Protein AF-A0A6L9ISW9-F1 (afdb_monomer)

Mean predicted aligned error: 13.03 Å

Solvent-accessible surface area (backbone atoms only — not comparable to full-atom values): 18746 Å² total; per-residue (Å²): 106,75,67,56,53,51,54,53,48,53,57,54,53,60,61,68,72,55,61,53,30,77,75,48,62,77,53,46,41,31,52,58,93,44,44,69,60,50,51,53,52,47,39,42,75,62,60,61,43,87,56,81,80,66,68,73,64,76,78,74,76,70,93,58,92,81,54,63,86,65,55,47,40,53,54,26,50,76,58,57,28,38,50,44,79,39,70,45,33,54,79,48,41,70,61,42,46,56,71,49,46,30,25,40,38,60,30,50,60,78,28,49,62,66,78,92,85,62,93,74,86,59,50,31,30,34,36,35,49,42,37,54,101,59,39,32,33,32,38,20,68,83,71,48,79,44,81,40,48,44,69,58,52,48,39,41,52,43,37,69,60,51,54,51,24,46,54,51,17,49,55,52,45,66,75,63,73,54,59,76,95,46,40,68,60,52,27,52,51,45,24,54,55,51,39,62,73,39,63,42,69,71,27,34,32,52,43,71,47,82,73,83,73,53,66,65,59,56,36,52,73,71,52,47,45,60,54,49,52,49,50,51,52,53,52,51,51,53,50,53,54,52,52,52,48,52,52,54,52,53,50,42,70,72,68,70,62,86,51,68,70,58,54,50,51,49,51,52,55,56,57,57,46,53,62,54,54,51,52,50,56,52,51,52,52,52,49,52,58,53,51,51,52,55,51,48,54,50,50,50,54,56,58,68,66,49,62,67,66,65,57,63,69,73,73,69,83,87,87,80,84,86,86,85,87,88,79,135

Structure (mmCIF, N/CA/C/O backbone):
data_AF-A0A6L9ISW9-F1
#
_entry.id   AF-A0A6L9ISW9-F1
#
loop_
_atom_site.group_PDB
_atom_site.id
_atom_site.type_symbol
_atom_site.label_atom_id
_atom_site.label_alt_id
_atom_site.label_comp_id
_atom_site.label_asym_id
_atom_site.label_entity_id
_atom_site.label_seq_id
_atom_site.pdbx_PDB_ins_code
_atom_site.Cartn_x
_atom_site.Cartn_y
_atom_site.Cartn_z
_atom_site.occupancy
_atom_site.B_iso_or_equiv
_atom_site.auth_seq_id
_atom_site.auth_comp_id
_atom_site.auth_asym_id
_atom_site.auth_atom_id
_atom_site.pdbx_PDB_model_num
ATOM 1 N N . MET A 1 1 ? 15.238 -28.354 8.711 1.00 58.06 1 MET A N 1
ATOM 2 C CA . MET A 1 1 ? 15.710 -26.952 8.793 1.00 58.06 1 MET A CA 1
ATOM 3 C C . MET A 1 1 ? 16.661 -26.527 7.664 1.00 58.06 1 MET A C 1
ATOM 5 O O . MET A 1 1 ? 16.209 -25.750 6.840 1.00 58.06 1 MET A O 1
ATOM 9 N N . ARG A 1 2 ? 17.917 -27.003 7.530 1.00 61.25 2 ARG A N 1
ATOM 10 C CA . ARG A 1 2 ? 18.796 -26.584 6.397 1.00 61.25 2 ARG A CA 1
ATOM 11 C C . ARG A 1 2 ? 1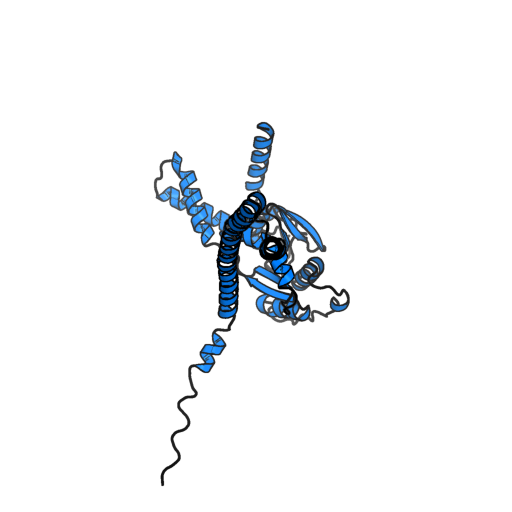8.246 -26.994 5.016 1.00 61.25 2 ARG A C 1
ATOM 13 O O . ARG A 1 2 ? 18.172 -26.160 4.127 1.00 61.25 2 ARG A O 1
ATOM 20 N N . ALA A 1 3 ? 17.748 -28.227 4.900 1.00 57.84 3 ALA A N 1
ATOM 21 C CA . ALA A 1 3 ? 17.133 -28.741 3.672 1.00 57.84 3 ALA A CA 1
ATOM 22 C C . ALA A 1 3 ? 15.793 -28.060 3.310 1.00 57.84 3 ALA A C 1
ATOM 24 O O . ALA A 1 3 ? 15.479 -27.911 2.139 1.00 57.84 3 ALA A O 1
ATOM 25 N N . GLU A 1 4 ? 15.013 -27.592 4.294 1.00 53.38 4 GLU A N 1
ATOM 26 C CA . GLU A 1 4 ? 13.770 -26.836 4.035 1.00 53.38 4 GLU A CA 1
ATOM 27 C C . GLU A 1 4 ? 14.053 -25.403 3.572 1.00 53.38 4 GLU A C 1
ATOM 29 O O . GLU A 1 4 ? 13.308 -24.859 2.762 1.00 53.38 4 GLU A O 1
ATOM 34 N N . ILE A 1 5 ? 15.144 -24.798 4.055 1.00 65.62 5 ILE A N 1
ATOM 35 C CA . ILE A 1 5 ? 15.592 -23.480 3.592 1.00 65.62 5 ILE A CA 1
ATOM 36 C C . ILE A 1 5 ? 16.122 -23.580 2.153 1.00 65.62 5 ILE A C 1
ATOM 38 O O . ILE A 1 5 ? 15.779 -22.736 1.328 1.00 65.62 5 ILE A O 1
ATOM 42 N N . GLU A 1 6 ? 16.886 -24.627 1.823 1.00 54.59 6 GLU A N 1
ATOM 43 C CA . GLU A 1 6 ? 17.360 -24.874 0.451 1.00 54.59 6 GLU A CA 1
ATOM 44 C C . GLU A 1 6 ? 16.216 -25.210 -0.517 1.00 54.59 6 GLU A C 1
ATOM 46 O O . GLU A 1 6 ? 16.171 -24.660 -1.617 1.00 54.59 6 GLU A O 1
ATOM 51 N N . ALA A 1 7 ? 15.237 -26.023 -0.101 1.00 56.81 7 ALA A N 1
ATOM 52 C CA . ALA A 1 7 ? 14.058 -26.315 -0.919 1.00 56.81 7 ALA A CA 1
ATOM 53 C C . ALA A 1 7 ? 13.200 -25.057 -1.170 1.00 56.81 7 ALA A C 1
ATOM 55 O O . ALA A 1 7 ? 12.714 -24.847 -2.282 1.00 56.81 7 ALA A O 1
ATOM 56 N N . GLY A 1 8 ? 13.056 -24.183 -0.166 1.00 55.94 8 GLY A N 1
ATOM 57 C CA . GLY A 1 8 ? 12.371 -22.896 -0.318 1.00 55.94 8 GLY A CA 1
ATOM 58 C C . GLY A 1 8 ? 13.098 -21.927 -1.258 1.00 55.94 8 GLY A C 1
ATOM 59 O O . GLY A 1 8 ? 12.449 -21.245 -2.053 1.00 55.94 8 GLY A O 1
ATOM 60 N N . LEU A 1 9 ? 14.435 -21.895 -1.212 1.00 58.19 9 LEU A N 1
ATOM 61 C CA . LEU A 1 9 ? 15.266 -21.083 -2.110 1.00 58.19 9 LEU A CA 1
ATOM 62 C C . LEU A 1 9 ? 15.182 -21.562 -3.564 1.00 58.19 9 LEU A C 1
ATOM 64 O O . LEU A 1 9 ? 14.981 -20.734 -4.450 1.00 58.19 9 LEU A O 1
ATOM 68 N N . MET A 1 10 ? 15.230 -22.875 -3.809 1.00 55.03 10 MET A N 1
ATOM 69 C CA . MET A 1 10 ? 15.131 -23.425 -5.169 1.00 55.03 10 MET A CA 1
ATOM 70 C C . MET A 1 10 ? 13.763 -23.173 -5.822 1.00 55.03 10 MET A C 1
ATOM 72 O O . MET A 1 10 ? 13.698 -22.853 -7.007 1.00 55.03 10 MET A O 1
ATOM 76 N N . VAL A 1 11 ? 12.661 -23.241 -5.064 1.00 62.16 11 VAL A N 1
ATOM 77 C CA . VAL A 1 11 ? 11.322 -22.908 -5.595 1.00 62.16 11 VAL A CA 1
ATOM 78 C C . VAL A 1 11 ? 11.178 -21.402 -5.852 1.00 62.16 11 VAL A C 1
ATOM 80 O O . VAL A 1 11 ? 10.504 -21.001 -6.801 1.00 62.16 11 VAL A O 1
ATOM 83 N N . SER A 1 12 ? 11.828 -20.559 -5.042 1.00 55.06 12 SER A N 1
ATOM 84 C CA . SER A 1 12 ? 11.845 -19.108 -5.254 1.00 55.06 12 SER A CA 1
ATOM 85 C C . SER A 1 12 ? 12.665 -18.707 -6.485 1.00 55.06 12 SER A C 1
ATOM 87 O O . SER A 1 12 ? 12.259 -17.784 -7.189 1.00 55.06 12 SER A O 1
ATOM 89 N N . GLU A 1 13 ? 13.785 -19.384 -6.762 1.00 58.34 13 GLU A N 1
ATOM 90 C CA . GLU A 1 13 ? 14.591 -19.157 -7.972 1.00 58.34 13 GLU A CA 1
ATOM 91 C C . GLU A 1 13 ? 13.888 -19.668 -9.232 1.00 58.34 13 GLU A C 1
ATOM 93 O O . GLU A 1 13 ? 13.835 -18.951 -10.229 1.00 58.34 13 GLU A O 1
ATOM 98 N N . ALA A 1 14 ? 13.262 -20.848 -9.184 1.00 61.41 14 ALA A N 1
ATOM 99 C CA . ALA A 1 14 ? 12.521 -21.385 -10.328 1.00 61.41 14 ALA A CA 1
ATOM 100 C C . ALA A 1 14 ? 11.358 -20.471 -10.755 1.00 61.41 14 ALA A C 1
ATOM 102 O O . ALA A 1 14 ? 11.095 -20.311 -11.945 1.00 61.41 14 ALA A O 1
ATOM 103 N N . ARG A 1 15 ? 10.694 -19.811 -9.795 1.00 56.75 15 ARG A N 1
ATOM 104 C CA . ARG A 1 15 ? 9.647 -18.817 -10.085 1.00 56.75 15 ARG A CA 1
ATOM 105 C C . ARG A 1 15 ? 10.183 -17.481 -10.589 1.00 56.75 15 ARG A C 1
ATOM 107 O O . ARG A 1 15 ? 9.428 -16.728 -11.195 1.00 56.75 15 ARG A O 1
ATOM 114 N N . HIS A 1 16 ? 11.456 -17.179 -10.341 1.00 58.03 16 HIS A N 1
ATOM 115 C CA . HIS A 1 16 ? 12.081 -15.945 -10.809 1.00 58.03 16 HIS A CA 1
ATOM 116 C C . HIS A 1 16 ? 12.302 -15.943 -12.329 1.00 58.03 16 HIS A C 1
ATOM 118 O O . HIS A 1 16 ? 12.343 -14.873 -12.921 1.00 58.03 16 HIS A O 1
ATOM 124 N N . ASN A 1 17 ? 12.382 -17.125 -12.950 1.00 60.19 17 ASN A N 1
ATOM 125 C CA . ASN A 1 17 ? 12.629 -17.286 -14.386 1.00 60.19 17 ASN A CA 1
ATOM 126 C C . ASN A 1 17 ? 11.361 -17.509 -15.227 1.00 60.19 17 ASN A C 1
ATOM 128 O O . ASN A 1 17 ? 11.471 -17.714 -16.434 1.00 60.19 17 ASN A O 1
ATOM 132 N N . LEU A 1 18 ? 10.169 -17.514 -14.620 1.00 60.09 18 LEU A N 1
ATOM 133 C CA . LEU A 1 18 ? 8.928 -17.605 -15.389 1.00 60.09 18 LEU A CA 1
ATOM 134 C C . LEU A 1 18 ? 8.690 -16.284 -16.128 1.00 60.09 18 LEU A C 1
ATOM 136 O O . LEU A 1 18 ? 8.789 -15.220 -15.506 1.00 60.09 18 LEU A O 1
ATOM 140 N N . PRO A 1 19 ? 8.370 -16.334 -17.430 1.00 61.75 19 PRO A N 1
ATOM 141 C CA . PRO A 1 19 ? 8.104 -15.128 -18.182 1.00 61.75 19 PRO A CA 1
ATOM 142 C C . PRO A 1 19 ? 6.869 -14.402 -17.616 1.00 61.75 19 PRO A C 1
ATOM 144 O O . PRO A 1 19 ? 5.946 -15.039 -17.097 1.00 61.75 19 PRO A O 1
ATOM 147 N N . PRO A 1 20 ? 6.825 -13.062 -17.708 1.00 59.16 20 PRO A N 1
ATOM 148 C CA . PRO A 1 20 ? 5.826 -12.241 -17.025 1.00 59.16 20 PRO A CA 1
ATOM 149 C C . PRO A 1 20 ? 4.373 -12.554 -17.413 1.00 59.16 20 PRO A C 1
ATOM 151 O O . PRO A 1 20 ? 3.477 -12.336 -16.601 1.00 59.16 20 PRO A O 1
ATOM 154 N N . HIS A 1 21 ? 4.139 -13.108 -18.606 1.00 59.56 21 HIS A N 1
ATOM 155 C CA . HIS A 1 21 ? 2.808 -13.466 -19.102 1.00 59.56 21 HIS A CA 1
ATOM 156 C C . HIS A 1 21 ? 2.189 -14.703 -18.427 1.00 59.56 21 HIS A C 1
ATOM 158 O O . HIS A 1 21 ? 0.967 -14.806 -18.390 1.00 59.56 21 HIS A O 1
ATOM 164 N N . ASP A 1 22 ? 2.984 -15.592 -17.821 1.00 67.00 22 ASP A N 1
ATOM 165 C CA . ASP A 1 22 ? 2.471 -16.808 -17.158 1.00 67.00 22 ASP A CA 1
ATOM 166 C C . ASP A 1 22 ? 2.093 -16.588 -15.683 1.00 67.00 22 ASP A C 1
ATOM 168 O O . ASP A 1 22 ? 1.596 -17.491 -15.005 1.00 67.00 22 ASP A O 1
ATOM 172 N N . LEU A 1 23 ? 2.338 -15.389 -15.145 1.00 70.62 23 LEU A N 1
ATOM 173 C CA . LEU A 1 23 ? 2.202 -15.122 -13.710 1.00 70.62 23 LEU A CA 1
ATOM 174 C C . LEU A 1 23 ? 0.754 -14.897 -13.266 1.00 70.62 23 LEU A C 1
ATOM 176 O O . LEU A 1 23 ? 0.439 -15.096 -12.090 1.00 70.62 23 LEU A O 1
ATOM 180 N N . LEU A 1 24 ? -0.121 -14.467 -14.179 1.00 80.25 24 LEU A N 1
ATOM 181 C CA . LEU A 1 24 ? -1.508 -14.135 -13.873 1.00 80.25 24 LEU A CA 1
ATOM 182 C C . LEU A 1 24 ? -2.469 -15.010 -14.684 1.00 80.25 24 LEU A C 1
ATOM 184 O O . LEU A 1 24 ? -2.499 -14.910 -15.910 1.00 80.25 24 LEU A O 1
ATOM 188 N N . PRO A 1 25 ? -3.314 -15.825 -14.024 1.00 79.88 25 PRO A N 1
ATOM 189 C CA . PRO A 1 25 ? -4.367 -16.540 -14.723 1.00 79.88 25 PRO A CA 1
ATOM 190 C C . PRO A 1 25 ? -5.319 -15.546 -15.408 1.00 79.88 25 PRO A C 1
ATOM 192 O O . PRO A 1 25 ? -5.594 -14.481 -14.843 1.00 79.88 25 PRO A O 1
ATOM 195 N N . PRO A 1 26 ? -5.907 -15.904 -16.565 1.00 79.94 26 PRO A N 1
ATOM 196 C CA . PRO A 1 26 ? -6.796 -15.022 -17.325 1.00 79.94 26 PRO A CA 1
ATOM 197 C C . PRO A 1 26 ? -8.034 -14.556 -16.541 1.00 79.94 26 PRO A C 1
ATOM 199 O O . PRO A 1 26 ? -8.656 -13.559 -16.883 1.00 79.94 26 PRO A O 1
ATOM 202 N N . GLN A 1 27 ? -8.379 -15.265 -15.468 1.00 87.50 27 GLN A N 1
ATOM 203 C CA . GLN A 1 27 ? -9.518 -14.966 -14.602 1.00 87.50 27 GLN A CA 1
ATOM 204 C C . GLN A 1 27 ? -9.223 -13.848 -13.591 1.00 87.50 27 GLN A C 1
ATOM 206 O O . GLN A 1 27 ? -10.153 -13.245 -13.074 1.00 87.50 27 GLN A O 1
ATOM 211 N N . VAL A 1 28 ? -7.954 -13.534 -13.306 1.00 90.38 28 VAL A N 1
ATOM 212 C CA . VAL A 1 28 ? -7.572 -12.646 -12.187 1.00 90.38 28 VAL A CA 1
ATOM 213 C C . VAL A 1 28 ? -7.593 -11.159 -12.561 1.00 90.38 28 VAL A C 1
ATOM 215 O O . VAL A 1 28 ? -7.604 -10.302 -11.679 1.00 90.38 28 VAL A O 1
ATOM 218 N N . TRP A 1 29 ? -7.620 -10.834 -13.853 1.00 91.88 29 TRP A N 1
ATOM 219 C CA . TRP A 1 29 ? -7.605 -9.458 -14.346 1.00 91.88 29 TRP A CA 1
ATOM 220 C C . TRP A 1 29 ? -8.898 -9.091 -15.077 1.00 91.88 29 TRP A C 1
ATOM 222 O O . TRP A 1 29 ? -9.665 -9.940 -15.532 1.00 91.88 29 TRP A O 1
ATOM 232 N N . TRP A 1 30 ? -9.133 -7.787 -15.170 1.00 91.81 30 TRP A N 1
ATOM 233 C CA . TRP A 1 30 ? -10.300 -7.174 -15.782 1.00 91.81 30 TRP A CA 1
ATOM 234 C C . TRP A 1 30 ? -9.878 -6.404 -17.027 1.00 91.81 30 TRP A C 1
ATOM 236 O O . TRP A 1 30 ? -8.950 -5.598 -16.984 1.00 91.81 30 TRP A O 1
ATOM 246 N N . ALA A 1 31 ? -10.565 -6.627 -18.144 1.00 89.19 31 ALA A N 1
ATOM 247 C CA . ALA A 1 31 ? -10.403 -5.784 -19.324 1.00 89.19 31 ALA A CA 1
ATOM 248 C C . ALA A 1 31 ? -10.939 -4.370 -19.041 1.00 89.19 31 ALA 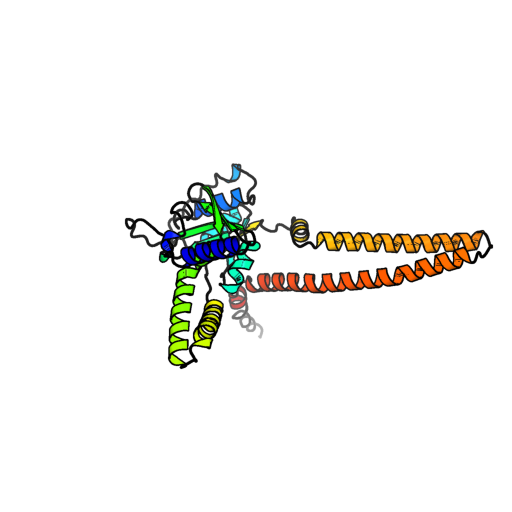A C 1
ATOM 250 O O . ALA A 1 31 ? -11.945 -4.236 -18.342 1.00 89.19 31 ALA A O 1
ATOM 251 N N . ALA A 1 32 ? -10.343 -3.335 -19.643 1.00 87.06 32 ALA A N 1
ATOM 252 C CA . ALA A 1 32 ? -10.768 -1.939 -19.463 1.00 87.06 32 ALA A CA 1
ATOM 253 C C . ALA A 1 32 ? -12.280 -1.720 -19.688 1.00 87.06 32 ALA A C 1
ATOM 255 O O . ALA A 1 32 ? -12.923 -0.977 -18.953 1.00 87.06 32 ALA A O 1
ATOM 256 N N . ARG A 1 33 ? -12.883 -2.443 -20.644 1.00 84.88 33 ARG A N 1
ATOM 257 C CA . ARG A 1 33 ? -14.332 -2.405 -20.932 1.00 84.88 33 ARG A CA 1
ATOM 258 C C . ARG A 1 33 ? -15.245 -2.915 -19.807 1.00 84.88 33 ARG A C 1
ATOM 260 O O . ARG A 1 33 ? -16.453 -2.729 -19.893 1.00 84.88 33 ARG A O 1
ATOM 267 N N . HIS A 1 34 ? -14.684 -3.610 -18.819 1.00 88.69 34 HIS A N 1
ATOM 268 C CA . HIS A 1 34 ? -15.382 -4.125 -17.638 1.00 88.69 34 HIS A CA 1
ATOM 269 C C . HIS A 1 34 ? -14.896 -3.449 -16.346 1.00 88.69 34 HIS A C 1
ATOM 271 O O . HIS A 1 34 ? -15.154 -3.958 -15.253 1.00 88.69 34 HIS A O 1
ATOM 277 N N . LEU A 1 35 ? -14.145 -2.346 -16.455 1.00 90.44 35 LEU A N 1
ATOM 278 C CA . LEU A 1 35 ? -13.604 -1.637 -15.297 1.00 90.44 35 LEU A CA 1
ATOM 279 C C . LEU A 1 35 ? -14.717 -1.039 -14.425 1.00 90.44 35 LEU A C 1
ATOM 281 O O . LEU A 1 35 ? -14.572 -0.989 -13.208 1.00 90.44 35 LEU A O 1
ATOM 285 N N . ASP A 1 36 ? -15.834 -0.649 -15.042 1.00 91.00 36 ASP A N 1
ATOM 286 C CA . ASP A 1 36 ? -17.075 -0.230 -14.383 1.00 91.00 36 ASP A CA 1
ATOM 287 C C . ASP A 1 36 ? -17.557 -1.298 -13.392 1.00 91.00 36 ASP A C 1
ATOM 289 O O . ASP A 1 36 ? -17.679 -1.054 -12.190 1.00 91.00 36 ASP A O 1
ATOM 293 N N . LYS A 1 37 ? -17.736 -2.524 -13.885 1.00 91.19 37 LYS A N 1
ATOM 294 C CA . LYS A 1 37 ? -18.174 -3.670 -13.091 1.00 91.19 37 LYS A CA 1
ATOM 295 C C . LYS A 1 37 ? -17.140 -4.056 -12.032 1.00 91.19 37 LYS A C 1
ATOM 297 O O . LYS A 1 37 ? -17.517 -4.367 -10.903 1.00 91.19 37 LYS A O 1
ATOM 302 N N . ALA A 1 38 ? -15.854 -4.015 -12.384 1.00 93.25 38 ALA A N 1
ATOM 303 C CA . ALA A 1 38 ? -14.760 -4.299 -11.460 1.00 93.25 38 ALA A CA 1
ATOM 304 C C . ALA A 1 38 ? -14.777 -3.342 -10.261 1.00 93.25 38 ALA A C 1
ATOM 306 O O . ALA A 1 38 ? -14.663 -3.785 -9.121 1.00 93.25 38 ALA A O 1
ATOM 307 N N . ALA A 1 39 ? -14.952 -2.041 -10.516 1.00 93.88 39 ALA A N 1
ATOM 308 C CA . ALA A 1 39 ? -14.984 -1.008 -9.489 1.00 93.88 39 ALA A CA 1
ATOM 309 C C . ALA A 1 39 ? -16.172 -1.188 -8.536 1.00 93.88 39 ALA A C 1
ATOM 311 O O . ALA A 1 39 ? -15.980 -1.197 -7.321 1.00 93.88 39 ALA A O 1
ATOM 312 N N . VAL A 1 40 ? -17.381 -1.392 -9.074 1.00 92.56 40 VAL A N 1
ATOM 313 C CA . VAL A 1 40 ? -18.594 -1.604 -8.262 1.00 92.56 40 VAL A CA 1
ATOM 314 C C . VAL A 1 40 ? -18.447 -2.843 -7.379 1.00 92.56 40 VAL A C 1
ATOM 316 O O . VAL A 1 40 ? -18.627 -2.757 -6.163 1.00 92.56 40 VAL A O 1
ATOM 319 N N . LEU A 1 41 ? -18.054 -3.983 -7.959 1.00 92.75 41 LEU A N 1
ATOM 320 C CA . LEU A 1 41 ? -17.879 -5.223 -7.198 1.00 92.75 41 LEU A CA 1
ATOM 321 C C . LEU A 1 41 ? -16.776 -5.094 -6.147 1.00 92.75 41 LEU A C 1
ATOM 323 O O . LEU A 1 41 ? -16.936 -5.582 -5.027 1.00 92.75 41 LEU A O 1
ATOM 327 N N . LEU A 1 42 ? -15.673 -4.420 -6.479 1.00 94.94 42 LEU A N 1
ATOM 328 C CA . LEU A 1 42 ? -14.590 -4.156 -5.539 1.00 94.94 42 LEU A CA 1
ATOM 329 C C . LEU A 1 42 ? -15.090 -3.345 -4.336 1.00 94.94 42 LEU A C 1
ATOM 331 O O . LEU A 1 42 ? -14.825 -3.739 -3.200 1.00 94.94 42 LEU A O 1
ATOM 335 N N . MET A 1 43 ? -15.839 -2.263 -4.571 1.00 93.75 43 MET A N 1
ATOM 336 C CA . MET A 1 43 ? -16.401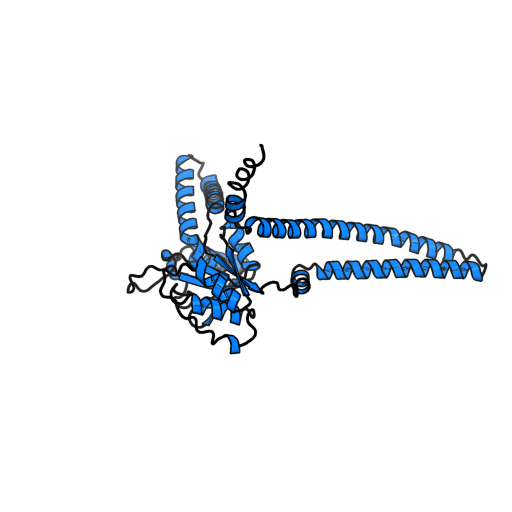 -1.419 -3.511 1.00 93.75 43 MET A CA 1
ATOM 337 C C . MET A 1 43 ? -17.403 -2.185 -2.634 1.00 93.75 43 MET A C 1
ATOM 339 O O . MET A 1 43 ? -17.306 -2.136 -1.405 1.00 93.75 43 MET A O 1
ATOM 343 N N . GLN A 1 44 ? -18.305 -2.961 -3.241 1.00 91.44 44 GLN A N 1
ATOM 344 C CA . GLN A 1 44 ? -19.265 -3.807 -2.519 1.00 91.44 44 GLN A CA 1
ATOM 345 C C . GLN A 1 44 ? -18.559 -4.856 -1.656 1.00 91.44 44 GLN A C 1
ATOM 347 O O . GLN A 1 44 ? -18.833 -5.003 -0.465 1.00 91.44 44 GLN A O 1
ATOM 352 N N . ARG A 1 45 ? -17.600 -5.584 -2.232 1.00 93.19 45 ARG A N 1
ATOM 353 C CA . ARG A 1 45 ? -16.919 -6.683 -1.539 1.00 93.19 45 ARG A CA 1
ATOM 354 C C . ARG A 1 45 ? -15.947 -6.197 -0.470 1.00 93.19 45 ARG A C 1
ATOM 356 O O . ARG A 1 45 ? -15.711 -6.919 0.499 1.00 93.19 45 ARG A O 1
ATOM 363 N N . ALA A 1 46 ? -15.407 -4.993 -0.629 1.00 92.06 46 ALA A N 1
ATOM 364 C CA . ALA A 1 46 ? -14.644 -4.315 0.409 1.00 92.06 46 ALA A CA 1
ATOM 365 C C . ALA A 1 46 ? -15.523 -3.791 1.560 1.00 92.06 46 ALA A C 1
ATOM 367 O O . ALA A 1 46 ? -14.980 -3.362 2.577 1.00 92.06 46 ALA A O 1
ATOM 368 N N . GLY A 1 47 ? -16.854 -3.854 1.429 1.00 90.81 47 GLY A N 1
ATOM 369 C CA . GLY A 1 47 ? -17.801 -3.368 2.431 1.00 90.81 47 GLY A CA 1
ATOM 370 C C . GLY A 1 47 ? -17.947 -1.846 2.453 1.00 90.81 47 GLY A C 1
ATOM 371 O O . GLY A 1 47 ? -18.461 -1.318 3.434 1.00 90.81 47 GLY A O 1
ATOM 372 N N . LEU A 1 48 ? -17.502 -1.153 1.397 1.00 88.94 48 LEU A N 1
ATOM 373 C CA . LEU A 1 48 ? -17.626 0.305 1.273 1.00 88.94 48 LEU A CA 1
ATOM 374 C C . LEU A 1 48 ? -19.060 0.735 0.935 1.00 88.94 48 LEU A C 1
ATOM 376 O O . LEU A 1 48 ? -19.461 1.848 1.255 1.00 88.94 48 LEU A O 1
ATOM 380 N N . VAL A 1 49 ? -19.829 -0.153 0.302 1.00 88.06 49 VAL A N 1
ATOM 381 C CA . VAL A 1 49 ? -21.239 0.052 -0.051 1.00 88.06 49 VAL A CA 1
ATOM 382 C C . VAL A 1 49 ? -22.063 -0.978 0.718 1.00 88.06 49 VAL A C 1
ATOM 384 O O . VAL A 1 49 ? -21.839 -2.178 0.566 1.00 88.06 49 VAL A O 1
ATOM 387 N N . GLN A 1 50 ? -22.964 -0.517 1.592 1.00 74.38 50 GLN A N 1
ATOM 388 C CA . GLN A 1 50 ? -23.734 -1.384 2.499 1.00 74.38 50 GLN A CA 1
ATOM 389 C C . GLN A 1 50 ? -25.100 -1.815 1.950 1.00 74.38 50 GLN A C 1
ATOM 391 O O . GLN A 1 50 ? -25.676 -2.760 2.488 1.00 74.38 50 GLN A O 1
ATOM 396 N N . ASP A 1 51 ? -25.625 -1.149 0.917 1.00 69.81 51 ASP A N 1
ATOM 397 C CA . ASP A 1 51 ? -26.976 -1.410 0.418 1.00 69.81 51 ASP A CA 1
ATOM 398 C C . ASP A 1 51 ? -26.948 -2.112 -0.947 1.00 69.81 51 ASP A C 1
ATOM 400 O O . ASP A 1 51 ? -26.458 -1.577 -1.940 1.00 69.81 51 ASP A O 1
ATOM 404 N N . ASP A 1 52 ? -27.508 -3.322 -0.992 1.00 61.31 52 ASP A N 1
ATOM 405 C CA . ASP A 1 52 ? -27.715 -4.105 -2.220 1.00 61.31 52 ASP A CA 1
ATOM 406 C C . ASP A 1 52 ? -28.711 -3.394 -3.164 1.00 61.31 52 ASP A C 1
ATOM 408 O O . ASP A 1 52 ? -28.774 -3.667 -4.359 1.00 61.31 52 ASP A O 1
ATOM 412 N N . ARG A 1 53 ? -29.486 -2.433 -2.633 1.00 56.81 53 ARG A N 1
ATOM 413 C CA . ARG A 1 53 ? -30.482 -1.651 -3.382 1.00 56.81 53 ARG A CA 1
ATOM 414 C C . ARG A 1 53 ? -29.880 -0.549 -4.254 1.00 56.81 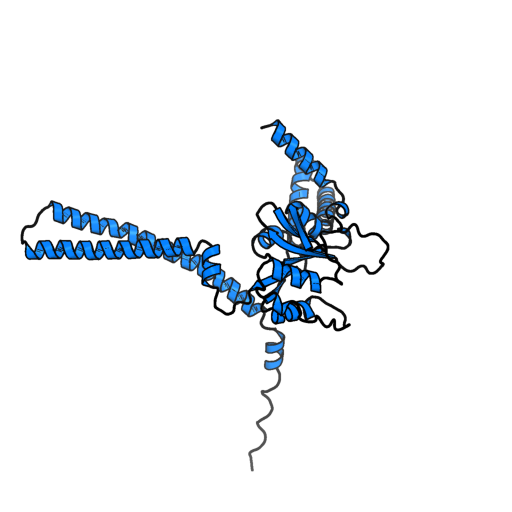53 ARG A C 1
ATOM 416 O O . ARG A 1 53 ? -30.508 -0.180 -5.242 1.00 56.81 53 ARG A O 1
ATOM 423 N N . ASP A 1 54 ? -28.672 -0.080 -3.941 1.00 53.72 54 ASP A N 1
ATOM 424 C CA . ASP A 1 54 ? -27.943 0.905 -4.757 1.00 53.72 54 ASP A CA 1
ATOM 425 C C . ASP A 1 54 ? -27.120 0.238 -5.879 1.00 53.72 54 ASP A C 1
ATOM 427 O O . ASP A 1 54 ? -26.482 0.914 -6.685 1.00 53.72 54 ASP A O 1
ATOM 431 N N . ALA A 1 55 ? -27.140 -1.097 -5.980 1.00 54.31 55 ALA A N 1
ATOM 432 C CA . ALA A 1 55 ? -26.441 -1.835 -7.034 1.00 54.31 55 ALA A CA 1
ATOM 433 C C . ALA A 1 55 ? -27.102 -1.698 -8.417 1.00 54.31 55 ALA A C 1
ATOM 435 O O . ALA A 1 55 ? -26.458 -1.973 -9.429 1.00 54.31 55 ALA A O 1
ATOM 436 N N . ASP A 1 56 ? -28.364 -1.264 -8.462 1.00 57.16 56 ASP A N 1
ATOM 437 C CA . ASP A 1 56 ? -29.136 -1.116 -9.698 1.00 57.16 56 ASP A CA 1
ATOM 438 C C . ASP A 1 56 ? -28.976 0.276 -10.330 1.00 57.16 56 ASP A C 1
ATOM 440 O O . ASP A 1 56 ? -29.738 0.632 -11.229 1.00 57.16 56 ASP A O 1
ATOM 444 N N . VAL A 1 57 ? -27.993 1.079 -9.884 1.00 58.47 57 VAL A N 1
ATOM 445 C CA . VAL A 1 57 ? -27.625 2.329 -10.565 1.00 58.47 57 VAL A CA 1
ATOM 446 C C . VAL A 1 57 ? -27.257 1.962 -12.002 1.00 58.47 57 VAL A C 1
ATOM 448 O O . VAL A 1 57 ? -26.226 1.317 -12.228 1.00 58.47 57 VAL A O 1
ATOM 451 N N . PRO A 1 58 ? -28.078 2.339 -13.001 1.00 57.44 58 PRO A N 1
ATOM 452 C CA . PRO A 1 58 ? -27.753 2.036 -14.372 1.00 57.44 58 PRO A CA 1
ATOM 453 C C . PRO A 1 58 ? -26.519 2.866 -14.696 1.00 57.44 58 PRO A C 1
ATOM 455 O O . PRO A 1 58 ? -26.602 4.086 -14.844 1.00 57.44 58 PRO A O 1
ATOM 458 N N . VAL A 1 59 ? -25.369 2.201 -14.808 1.00 58.28 59 VAL A N 1
ATOM 459 C CA . VAL A 1 59 ? -24.168 2.771 -15.414 1.00 58.28 59 VAL A CA 1
ATOM 460 C C . VAL A 1 59 ? -24.521 2.980 -16.885 1.00 58.28 59 VAL A C 1
ATOM 462 O O . VAL A 1 59 ? -24.227 2.153 -17.748 1.00 58.28 59 VAL A O 1
ATOM 465 N N . GLN A 1 60 ? -25.275 4.043 -17.176 1.00 57.16 60 GLN A N 1
ATOM 466 C CA . GLN A 1 60 ? -25.578 4.470 -18.529 1.00 57.16 60 GLN A CA 1
ATOM 467 C C . GLN A 1 60 ? -24.252 4.914 -19.122 1.00 57.16 60 GLN A C 1
ATOM 469 O O . GLN A 1 60 ? -23.797 6.042 -18.950 1.00 57.16 60 GLN A O 1
ATOM 474 N N . ARG A 1 61 ? -23.611 3.942 -19.764 1.00 55.16 61 ARG A N 1
ATOM 475 C CA . ARG A 1 61 ? -22.346 4.030 -20.467 1.00 55.16 61 ARG A CA 1
ATOM 476 C C . ARG A 1 61 ? -22.464 5.143 -21.512 1.00 55.16 61 ARG A C 1
ATOM 478 O O . ARG A 1 61 ? -22.932 4.904 -22.624 1.00 55.16 61 ARG A O 1
ATOM 485 N N . ARG A 1 62 ? -22.082 6.375 -21.154 1.00 52.50 62 ARG A N 1
ATOM 486 C CA . ARG A 1 62 ? -21.859 7.438 -22.139 1.00 52.50 62 ARG A CA 1
ATOM 487 C C . ARG A 1 62 ? -20.699 6.977 -23.014 1.00 52.50 62 ARG A C 1
ATOM 489 O O . ARG A 1 62 ? -19.619 6.681 -22.520 1.00 52.50 62 ARG A O 1
ATOM 496 N N . ALA A 1 63 ? -20.969 6.844 -24.307 1.00 49.69 63 ALA A N 1
ATOM 497 C CA . ALA A 1 63 ? -20.068 6.303 -25.319 1.00 49.69 63 ALA A CA 1
ATOM 498 C C . ALA A 1 63 ? -18.944 7.284 -25.719 1.00 49.69 63 ALA A C 1
ATOM 500 O O . ALA A 1 63 ? -18.587 7.369 -26.891 1.00 49.69 63 ALA A O 1
ATOM 501 N N . GLU A 1 64 ? -18.410 8.047 -24.765 1.00 52.66 64 GLU A N 1
ATOM 502 C CA . GLU A 1 64 ? -17.281 8.954 -24.983 1.00 52.66 64 GLU A CA 1
ATOM 503 C C . GLU A 1 64 ? -15.960 8.306 -24.537 1.00 52.66 64 GLU A C 1
ATOM 505 O O . GLU A 1 64 ? -15.987 7.313 -23.804 1.00 52.66 64 GLU A O 1
ATOM 510 N N . PRO A 1 65 ? -14.799 8.797 -25.019 1.00 52.84 65 PRO A N 1
ATOM 511 C CA . PRO A 1 65 ? -13.506 8.153 -24.811 1.00 52.84 65 PRO A CA 1
ATOM 512 C C . PRO A 1 65 ? -13.202 8.038 -23.311 1.00 52.84 65 PRO A C 1
ATOM 514 O O . PRO A 1 65 ? -12.883 9.012 -22.633 1.00 52.84 65 PRO A O 1
ATOM 517 N N . ASN A 1 66 ? -13.377 6.815 -22.807 1.00 62.31 66 ASN A N 1
ATOM 518 C CA . ASN A 1 66 ? -13.457 6.446 -21.398 1.00 62.31 66 ASN A CA 1
ATOM 519 C C . ASN A 1 66 ? -12.085 6.474 -20.717 1.00 62.31 66 ASN A C 1
ATOM 521 O O . ASN A 1 66 ? -11.506 5.425 -20.434 1.00 62.31 66 ASN A O 1
ATOM 525 N N . THR A 1 67 ? -11.566 7.657 -20.402 1.00 81.94 67 THR A N 1
ATOM 526 C CA . THR A 1 67 ? -10.453 7.751 -19.451 1.00 81.94 67 THR A CA 1
ATOM 527 C C . THR A 1 67 ? -11.003 7.486 -18.044 1.00 81.94 67 THR A C 1
ATOM 529 O O . THR A 1 67 ? -11.869 8.245 -17.599 1.00 81.94 67 THR A O 1
ATOM 532 N N . PRO A 1 68 ? -10.517 6.462 -17.310 1.00 86.81 68 PRO A N 1
ATOM 533 C CA . PRO A 1 68 ? -10.949 6.176 -15.936 1.00 86.81 68 PRO A CA 1
ATOM 534 C C . PRO A 1 68 ? -10.900 7.396 -15.012 1.00 86.81 68 PRO A C 1
ATOM 536 O O . PRO A 1 68 ? -11.741 7.532 -14.134 1.00 86.81 68 PRO A O 1
ATOM 539 N N . ALA A 1 69 ? -9.980 8.325 -15.280 1.00 87.88 69 ALA A N 1
ATOM 540 C CA . ALA A 1 69 ? -9.836 9.586 -14.560 1.00 87.88 69 ALA A CA 1
ATOM 541 C C . ALA A 1 69 ? -11.093 10.455 -14.487 1.00 87.88 69 ALA A C 1
ATOM 543 O O . ALA A 1 69 ? -11.251 11.192 -13.520 1.00 87.88 69 ALA A O 1
ATOM 544 N N . VAL A 1 70 ? -11.984 10.374 -15.476 1.00 87.06 70 VAL A N 1
ATOM 545 C CA . VAL A 1 70 ? -13.180 11.225 -15.517 1.00 87.06 70 VAL A CA 1
ATOM 546 C C . VAL A 1 70 ? -14.357 10.537 -14.837 1.00 87.06 70 VAL A C 1
ATOM 548 O O . VAL A 1 70 ? -14.975 11.097 -13.939 1.00 87.06 70 VAL A O 1
ATOM 551 N N . TRP A 1 71 ? -14.663 9.305 -15.240 1.00 89.44 71 TRP A N 1
ATOM 552 C CA . TRP A 1 71 ? -15.906 8.650 -14.831 1.00 89.44 71 TRP A CA 1
ATOM 553 C C . TRP A 1 71 ? -15.790 7.880 -13.511 1.00 89.44 71 TRP A C 1
ATOM 555 O O . TRP A 1 71 ? -16.797 7.685 -12.832 1.00 89.44 71 TRP A O 1
ATOM 565 N N . LEU A 1 72 ? -14.593 7.428 -13.119 1.00 91.81 72 LEU A N 1
ATOM 566 C CA . LEU A 1 72 ? -14.422 6.622 -11.906 1.00 91.81 72 LEU A CA 1
ATOM 567 C C . LEU A 1 72 ? -14.668 7.430 -10.616 1.00 91.81 72 LEU A C 1
ATOM 569 O O . LEU A 1 72 ? -15.356 6.906 -9.737 1.00 91.81 72 LEU A O 1
ATOM 573 N N . PRO A 1 73 ? -14.208 8.696 -10.496 1.00 91.56 73 PRO A N 1
ATOM 574 C CA . PRO A 1 73 ? -14.595 9.565 -9.384 1.00 91.56 73 PRO A CA 1
ATOM 575 C C . PRO A 1 73 ? -16.102 9.820 -9.315 1.00 91.56 73 PRO A C 1
ATOM 577 O O . PRO A 1 73 ? -16.674 9.803 -8.228 1.00 91.56 73 PRO A O 1
ATOM 580 N N . GLU A 1 74 ? -16.762 10.019 -10.461 1.00 89.69 74 GLU A N 1
ATOM 581 C CA . GLU A 1 74 ? -18.214 10.230 -10.516 1.00 89.69 74 GLU A CA 1
ATOM 582 C C . GLU A 1 74 ? -18.980 8.987 -10.054 1.00 89.69 74 GLU A C 1
ATOM 584 O O . GLU A 1 74 ? -19.898 9.098 -9.239 1.00 89.69 74 GLU A O 1
ATOM 589 N N . LEU A 1 75 ? -18.572 7.804 -10.522 1.00 90.06 75 LEU A N 1
ATOM 590 C CA . LEU A 1 75 ? -19.150 6.527 -10.106 1.00 90.06 75 LEU A CA 1
ATOM 591 C C . LEU A 1 75 ? -18.972 6.298 -8.600 1.00 90.06 75 LEU A C 1
ATOM 593 O O . LEU A 1 75 ? -19.928 5.949 -7.912 1.00 90.06 75 LEU A O 1
ATOM 597 N N . ALA A 1 76 ? -17.766 6.520 -8.074 1.00 91.69 76 ALA A N 1
ATOM 598 C CA . ALA A 1 76 ? -17.511 6.389 -6.644 1.00 91.69 76 ALA A CA 1
ATOM 599 C C . ALA A 1 76 ? -18.362 7.376 -5.832 1.00 91.69 76 ALA A C 1
ATOM 601 O O . ALA A 1 76 ? -19.010 6.975 -4.865 1.00 91.69 76 ALA A O 1
ATOM 602 N N . ALA A 1 77 ? -18.453 8.636 -6.272 1.00 88.50 77 ALA A N 1
ATOM 603 C CA . ALA A 1 77 ? -19.247 9.659 -5.601 1.00 88.50 77 ALA A CA 1
ATOM 604 C C . ALA A 1 77 ? -20.745 9.316 -5.556 1.00 88.50 77 ALA A C 1
ATOM 606 O O . ALA A 1 77 ? -21.388 9.581 -4.535 1.00 88.50 77 ALA A O 1
ATOM 607 N N . GLN A 1 78 ? -21.291 8.712 -6.620 1.00 87.44 78 GLN A N 1
ATOM 608 C CA . GLN A 1 78 ? -22.672 8.208 -6.656 1.00 87.44 78 GLN A CA 1
ATOM 609 C C . GLN A 1 78 ? -22.903 7.092 -5.631 1.00 87.44 78 GLN A C 1
ATOM 611 O O . GLN A 1 78 ? -23.955 7.056 -5.001 1.00 87.44 78 GLN A O 1
ATOM 616 N N . LEU A 1 79 ? -21.899 6.240 -5.411 1.00 87.69 79 LEU A N 1
ATOM 617 C CA . LEU A 1 79 ? -21.922 5.159 -4.420 1.00 87.69 79 LEU A CA 1
ATOM 618 C C . LEU A 1 79 ? -21.558 5.621 -2.997 1.00 87.69 79 LEU A C 1
ATOM 620 O O . LEU A 1 79 ? -21.431 4.799 -2.092 1.00 87.69 79 LEU A O 1
ATOM 624 N N . GLY A 1 80 ? -21.352 6.925 -2.779 1.00 87.81 80 GLY A N 1
ATOM 625 C CA . GLY A 1 80 ? -20.945 7.461 -1.478 1.00 87.81 80 GLY A CA 1
ATOM 626 C C . GLY A 1 80 ? -19.504 7.118 -1.077 1.00 87.81 80 GLY A C 1
ATOM 627 O O . GLY A 1 80 ? -19.143 7.257 0.091 1.00 87.81 80 GLY A O 1
ATOM 628 N N . VAL A 1 81 ? -18.674 6.706 -2.034 1.00 90.81 81 VAL A N 1
ATOM 629 C CA . VAL A 1 81 ? -17.259 6.357 -1.867 1.00 90.81 81 VAL A CA 1
ATOM 630 C C . VAL A 1 81 ? -16.394 7.478 -2.453 1.00 90.81 81 VAL A C 1
ATOM 632 O O . VAL A 1 81 ? -16.801 8.170 -3.384 1.00 90.81 81 VAL A O 1
ATOM 635 N N . ASP A 1 82 ? -15.205 7.697 -1.899 1.00 90.69 82 ASP A N 1
ATOM 636 C CA . ASP A 1 82 ? -14.206 8.582 -2.500 1.00 90.69 82 ASP A CA 1
ATOM 637 C C . ASP A 1 82 ? -13.203 7.753 -3.309 1.00 90.69 82 ASP A C 1
ATOM 639 O O . ASP A 1 82 ? -12.689 6.742 -2.817 1.00 90.69 82 ASP A O 1
ATOM 643 N N . ALA A 1 83 ? -12.931 8.171 -4.545 1.00 92.88 83 ALA A N 1
ATOM 644 C CA . ALA A 1 83 ? -11.954 7.532 -5.419 1.00 92.88 83 ALA A CA 1
ATOM 645 C C . ALA A 1 83 ? -10.816 8.501 -5.715 1.00 92.88 83 ALA A C 1
ATOM 647 O O . ALA A 1 83 ? -11.033 9.588 -6.248 1.00 92.88 83 ALA A O 1
ATOM 648 N N . GLN A 1 84 ? -9.598 8.079 -5.390 1.00 91.56 84 GLN A N 1
ATOM 649 C CA . GLN A 1 84 ? -8.400 8.889 -5.567 1.00 91.56 84 GLN A CA 1
ATOM 650 C C . GLN A 1 84 ? -7.434 8.197 -6.517 1.00 91.56 84 GLN A C 1
ATOM 652 O O . GLN A 1 84 ? -7.121 7.013 -6.355 1.00 91.56 84 GLN A O 1
ATOM 657 N N . GLU A 1 85 ? -6.958 8.953 -7.504 1.00 93.06 85 GLU A N 1
ATOM 658 C CA . GLU A 1 85 ? -5.877 8.514 -8.374 1.00 93.06 85 GLU A CA 1
ATOM 659 C C . GLU A 1 85 ? -4.533 8.741 -7.682 1.00 93.06 85 GLU A C 1
ATOM 661 O O . GLU A 1 85 ? -4.243 9.807 -7.136 1.00 93.06 85 GLU A O 1
ATOM 666 N N . HIS A 1 86 ? -3.686 7.725 -7.734 1.00 91.19 86 HIS A N 1
ATOM 667 C CA . HIS A 1 86 ? -2.336 7.745 -7.218 1.00 91.19 86 HIS A CA 1
ATOM 668 C C . HIS A 1 86 ? -1.351 7.305 -8.294 1.00 91.19 86 HIS A C 1
ATOM 670 O O . HIS A 1 86 ? -1.603 6.410 -9.105 1.00 91.19 86 HIS A O 1
ATOM 676 N N . THR A 1 87 ? -0.163 7.894 -8.222 1.00 92.75 87 THR A N 1
ATOM 677 C CA . THR A 1 87 ? 1.015 7.396 -8.922 1.00 92.75 87 THR A CA 1
ATOM 678 C C . THR A 1 87 ? 1.786 6.483 -7.978 1.00 92.75 87 THR A C 1
ATOM 680 O O . THR A 1 87 ? 2.278 6.917 -6.936 1.00 92.75 87 THR A O 1
ATOM 683 N N . LEU A 1 88 ? 1.888 5.205 -8.333 1.00 94.56 88 LEU A N 1
ATOM 684 C CA . LEU A 1 88 ? 2.541 4.183 -7.528 1.00 94.56 88 LEU A CA 1
ATOM 685 C C . LEU A 1 88 ? 4.024 4.085 -7.881 1.00 94.56 88 LEU A C 1
ATOM 687 O O . LEU A 1 88 ? 4.387 3.514 -8.909 1.00 94.56 88 LEU A O 1
ATOM 691 N N . ALA A 1 89 ? 4.886 4.613 -7.018 1.00 94.38 89 ALA A N 1
ATOM 692 C CA . ALA A 1 89 ? 6.326 4.403 -7.118 1.00 94.38 89 ALA A CA 1
ATOM 693 C C . ALA A 1 89 ? 6.692 2.971 -6.691 1.00 94.38 89 ALA A C 1
ATOM 695 O O . ALA A 1 89 ? 6.186 2.466 -5.684 1.00 94.38 89 ALA A O 1
ATOM 696 N N . TYR A 1 90 ? 7.607 2.324 -7.416 1.00 94.88 90 TYR A N 1
ATOM 697 C CA . TYR A 1 90 ? 8.108 0.988 -7.076 1.00 94.88 90 TYR A CA 1
ATOM 698 C C . TYR A 1 90 ? 8.585 0.842 -5.613 1.00 94.88 90 TYR A C 1
ATOM 700 O O . TYR A 1 90 ? 8.171 -0.127 -4.965 1.00 94.88 90 TYR A O 1
ATOM 708 N N . PRO A 1 91 ? 9.393 1.762 -5.032 1.00 92.69 91 PRO A N 1
ATOM 709 C CA . PRO A 1 91 ? 9.833 1.632 -3.638 1.00 92.69 91 PRO A CA 1
ATOM 710 C C . PRO A 1 91 ? 8.674 1.663 -2.629 1.00 92.69 91 PRO A C 1
ATOM 712 O O . PRO A 1 91 ? 8.736 0.992 -1.596 1.00 92.69 91 PRO A O 1
ATOM 715 N N . ASP A 1 92 ? 7.597 2.382 -2.946 1.00 93.12 92 ASP A N 1
ATOM 716 C CA . ASP A 1 92 ? 6.438 2.536 -2.067 1.00 93.12 92 ASP A CA 1
ATOM 717 C C . ASP A 1 92 ? 5.368 1.466 -2.293 1.00 93.12 92 ASP A C 1
ATOM 719 O O . ASP A 1 92 ? 4.504 1.271 -1.435 1.00 93.12 92 ASP A O 1
ATOM 723 N N . ALA A 1 93 ? 5.442 0.713 -3.393 1.00 94.50 93 ALA A N 1
ATOM 724 C CA . ALA A 1 93 ? 4.391 -0.205 -3.818 1.00 94.50 93 ALA A CA 1
ATOM 725 C C . ALA A 1 93 ? 4.006 -1.235 -2.743 1.00 94.50 93 ALA A C 1
ATOM 727 O O . ALA A 1 93 ? 2.825 -1.448 -2.465 1.00 94.50 93 ALA A O 1
ATOM 728 N N . ARG A 1 94 ? 4.990 -1.815 -2.042 1.00 94.44 94 ARG A N 1
ATOM 729 C CA . ARG A 1 94 ? 4.716 -2.747 -0.929 1.00 94.44 94 ARG A CA 1
ATOM 730 C C . ARG A 1 94 ? 3.939 -2.099 0.207 1.00 94.44 94 ARG A C 1
ATOM 732 O O . ARG A 1 94 ? 3.073 -2.741 0.799 1.00 94.44 94 ARG A O 1
ATOM 739 N N . ARG A 1 95 ? 4.303 -0.866 0.559 1.00 90.38 95 ARG A N 1
ATOM 740 C CA . ARG A 1 95 ? 3.672 -0.119 1.647 1.00 90.38 95 ARG A CA 1
ATOM 741 C C . ARG A 1 95 ? 2.273 0.323 1.236 1.00 90.38 95 ARG A C 1
ATOM 743 O O . ARG A 1 95 ? 1.355 0.204 2.041 1.00 90.38 95 ARG A O 1
ATOM 750 N N . PHE A 1 96 ? 2.114 0.753 -0.013 1.00 93.00 96 PHE A N 1
ATOM 751 C CA . PHE A 1 96 ? 0.826 1.086 -0.603 1.00 93.00 96 PHE A CA 1
ATOM 752 C C . PHE A 1 96 ? -0.135 -0.099 -0.501 1.00 93.00 96 PHE A C 1
ATOM 754 O O . PHE A 1 96 ? -1.173 0.034 0.134 1.00 93.00 96 PHE A O 1
ATOM 761 N N . PHE A 1 97 ? 0.233 -1.296 -0.976 1.00 93.44 97 PHE A N 1
ATOM 762 C CA . PHE A 1 97 ? -0.682 -2.445 -0.912 1.00 93.44 97 PHE A CA 1
ATOM 763 C C . PHE A 1 97 ? -1.143 -2.771 0.513 1.00 93.44 97 PHE A C 1
ATOM 765 O O . PHE A 1 97 ? -2.275 -3.218 0.704 1.00 93.44 97 PHE A O 1
ATOM 772 N N . GLN A 1 98 ? -0.292 -2.560 1.521 1.00 89.94 98 GLN A N 1
ATOM 773 C CA . GLN A 1 98 ? -0.614 -2.850 2.923 1.00 89.94 98 GLN A CA 1
ATOM 774 C C . GLN A 1 98 ? -1.614 -1.866 3.544 1.00 89.94 98 GLN A C 1
ATOM 776 O O . GLN A 1 98 ? -2.221 -2.196 4.564 1.00 89.94 98 GLN A O 1
ATOM 781 N N . HIS A 1 99 ? -1.767 -0.668 2.976 1.00 86.69 99 HIS A N 1
ATOM 782 C CA . HIS A 1 99 ? -2.522 0.425 3.597 1.00 86.69 99 HIS A CA 1
ATOM 783 C C . HIS A 1 99 ? -3.599 1.046 2.707 1.00 86.69 99 HIS A C 1
ATOM 785 O O . HIS A 1 99 ? -4.508 1.676 3.234 1.00 86.69 99 HIS A O 1
ATOM 791 N N . ALA A 1 100 ? -3.503 0.870 1.394 1.00 86.50 100 ALA A N 1
ATOM 792 C CA . ALA A 1 100 ? -4.293 1.572 0.388 1.00 86.50 100 ALA A CA 1
ATOM 793 C C . ALA A 1 100 ? -5.230 0.629 -0.382 1.00 86.50 100 ALA A C 1
ATOM 795 O O . ALA A 1 100 ? -5.506 0.843 -1.554 1.00 86.50 100 ALA A O 1
ATOM 796 N N . ALA A 1 101 ? -5.657 -0.463 0.256 1.00 86.62 101 ALA A N 1
ATOM 797 C CA . ALA A 1 101 ? -6.681 -1.343 -0.286 1.00 86.62 101 ALA A CA 1
ATOM 798 C C . ALA A 1 101 ? -8.048 -0.969 0.322 1.00 86.62 101 ALA A C 1
ATOM 800 O O . ALA A 1 101 ? -8.093 -0.673 1.522 1.00 86.62 101 ALA A O 1
ATOM 801 N N . PRO A 1 102 ? -9.146 -1.030 -0.447 1.00 95.62 102 PRO A N 1
ATOM 802 C CA . PRO A 1 102 ? -9.253 -1.586 -1.802 1.00 95.62 102 PRO A CA 1
ATOM 803 C C . PRO A 1 102 ? -8.758 -0.658 -2.932 1.00 95.62 102 PRO A C 1
ATOM 805 O O . PRO A 1 102 ? -8.945 0.553 -2.880 1.00 95.62 102 PRO A O 1
ATOM 808 N N . ALA A 1 103 ? -8.157 -1.233 -3.981 1.00 96.56 103 ALA A N 1
ATOM 809 C CA . ALA A 1 103 ? -7.592 -0.479 -5.106 1.00 96.56 103 ALA A CA 1
ATOM 810 C C . ALA A 1 103 ? -7.744 -1.168 -6.475 1.00 96.56 103 ALA A C 1
ATOM 812 O O . ALA A 1 103 ? -7.758 -2.395 -6.555 1.00 96.56 103 ALA A O 1
ATOM 813 N N . LEU A 1 104 ? -7.781 -0.389 -7.561 1.00 96.00 104 LEU A N 1
ATOM 814 C CA . LEU A 1 104 ? -7.625 -0.867 -8.940 1.00 96.00 104 LEU A CA 1
ATOM 815 C C . LEU A 1 104 ? -6.223 -0.532 -9.453 1.00 96.00 104 LEU A C 1
ATOM 817 O O . LEU A 1 104 ? -5.779 0.614 -9.389 1.00 96.00 104 LEU A O 1
ATOM 821 N N . LEU A 1 105 ? -5.525 -1.544 -9.964 1.00 95.44 105 LEU A N 1
ATOM 822 C CA . LEU A 1 105 ? -4.126 -1.450 -10.379 1.00 95.44 105 LEU A CA 1
ATOM 823 C C . LEU A 1 105 ? -4.013 -1.704 -11.888 1.00 95.44 105 LEU A C 1
ATOM 825 O O . LEU A 1 105 ? -4.402 -2.788 -12.326 1.00 95.44 105 LEU A O 1
ATOM 829 N N . PRO A 1 106 ? -3.470 -0.770 -12.685 1.00 93.25 106 PRO A N 1
ATOM 830 C CA . PRO A 1 106 ? -3.283 -0.977 -14.111 1.00 93.25 106 PRO A CA 1
ATOM 831 C C . PRO A 1 106 ? -2.113 -1.934 -14.365 1.00 93.25 106 PRO A C 1
ATOM 833 O O . PRO A 1 106 ? -1.004 -1.779 -13.837 1.00 93.25 106 PRO A O 1
ATOM 836 N N . ILE A 1 107 ? -2.360 -2.927 -15.208 1.00 90.56 107 ILE A N 1
ATOM 837 C CA . ILE A 1 107 ? -1.383 -3.912 -15.661 1.00 90.56 107 ILE A CA 1
ATOM 838 C C . ILE A 1 107 ? -0.952 -3.542 -17.078 1.00 90.56 107 ILE A C 1
ATOM 840 O O . ILE A 1 107 ? -1.770 -3.157 -17.914 1.00 90.56 107 ILE A O 1
ATOM 844 N N . ALA A 1 108 ? 0.338 -3.701 -17.360 1.00 80.88 108 ALA A N 1
ATOM 845 C CA . ALA A 1 108 ? 0.840 -3.592 -18.718 1.00 80.88 108 ALA A CA 1
ATOM 846 C C . ALA A 1 108 ? 0.308 -4.758 -19.565 1.00 80.88 108 ALA A C 1
ATOM 848 O O . ALA A 1 108 ? 0.259 -5.893 -19.087 1.00 80.88 108 ALA A O 1
ATOM 849 N N . ALA A 1 109 ? -0.025 -4.495 -20.831 1.00 75.25 109 ALA A N 1
ATOM 850 C CA . ALA A 1 109 ? -0.485 -5.523 -21.768 1.00 75.25 109 ALA A CA 1
ATOM 851 C C . ALA A 1 109 ? 0.499 -6.708 -21.869 1.00 75.25 109 ALA A C 1
ATOM 853 O O . ALA A 1 109 ? 0.080 -7.857 -21.933 1.00 75.25 109 ALA A O 1
ATOM 854 N N . ALA A 1 110 ? 1.807 -6.439 -21.765 1.00 70.69 110 ALA A N 1
ATOM 855 C CA . ALA A 1 110 ? 2.867 -7.449 -21.805 1.00 70.69 110 ALA A CA 1
ATOM 856 C C . ALA A 1 110 ? 2.818 -8.485 -20.662 1.00 70.69 110 ALA A C 1
ATOM 858 O O . ALA A 1 110 ? 3.366 -9.578 -20.803 1.00 70.69 110 ALA A O 1
ATOM 859 N N . SER A 1 111 ? 2.176 -8.163 -19.535 1.00 70.25 111 SER A N 1
ATOM 860 C CA . SER A 1 111 ? 2.041 -9.081 -18.394 1.00 70.25 111 SER A CA 1
ATOM 861 C C . SER A 1 111 ? 0.795 -9.968 -18.489 1.00 70.25 111 SER A C 1
ATOM 863 O O . SER A 1 111 ? 0.529 -10.752 -17.580 1.00 70.25 111 SER A O 1
ATOM 865 N N . ILE A 1 112 ? -0.006 -9.820 -19.545 1.00 72.00 112 ILE A N 1
ATOM 866 C CA . ILE A 1 112 ? -1.269 -10.527 -19.717 1.00 72.00 112 ILE A CA 1
ATOM 867 C C . ILE A 1 112 ? -1.086 -11.576 -20.814 1.00 72.00 112 ILE A C 1
ATOM 869 O O . ILE A 1 112 ? -0.851 -11.236 -21.970 1.00 72.00 112 ILE A O 1
ATOM 873 N N . ALA A 1 113 ? -1.259 -12.857 -20.480 1.00 65.38 113 ALA A N 1
ATOM 874 C CA . ALA A 1 113 ? -1.446 -13.912 -21.475 1.00 65.38 113 ALA A CA 1
ATOM 875 C C . ALA A 1 113 ? -2.852 -13.797 -22.094 1.00 65.38 113 ALA A C 1
ATOM 877 O O . ALA A 1 113 ? -3.757 -14.574 -21.785 1.00 65.38 113 ALA A O 1
ATOM 878 N N . ALA A 1 114 ? -3.081 -12.767 -22.910 1.00 58.84 114 ALA A N 1
ATOM 879 C CA . ALA A 1 114 ? -4.333 -12.625 -23.640 1.00 58.84 114 ALA A CA 1
ATOM 880 C C . ALA A 1 114 ? -4.297 -13.507 -24.904 1.00 58.84 114 ALA A C 1
ATOM 882 O O . ALA A 1 114 ? -3.300 -13.490 -25.630 1.00 58.84 114 ALA A O 1
ATOM 883 N N . PRO A 1 115 ? -5.367 -14.265 -25.207 1.00 54.72 115 PRO A N 1
ATOM 884 C CA . PRO A 1 115 ? -5.505 -14.919 -26.503 1.00 54.72 115 PRO A CA 1
ATOM 885 C C . PRO A 1 115 ? -5.556 -13.853 -27.609 1.00 54.72 115 PRO A C 1
ATOM 887 O O . PRO A 1 115 ? -6.306 -12.884 -27.510 1.00 54.72 115 PRO A O 1
ATOM 890 N N . ALA A 1 116 ? -4.744 -14.044 -28.651 1.00 51.88 116 ALA A N 1
ATOM 891 C CA . ALA A 1 116 ? -4.407 -13.091 -29.717 1.00 51.88 116 ALA A CA 1
ATOM 892 C C . ALA A 1 116 ? -5.572 -12.639 -30.636 1.00 51.88 116 ALA A C 1
ATOM 894 O O . ALA A 1 116 ? -5.336 -12.122 -31.724 1.00 51.88 116 ALA A O 1
ATOM 895 N N . GLU A 1 117 ? -6.830 -12.828 -30.238 1.00 51.59 117 GLU A N 1
ATOM 896 C CA . GLU A 1 117 ? -7.998 -12.668 -31.116 1.00 51.59 117 GLU A CA 1
ATOM 897 C C . GLU A 1 117 ? -8.725 -11.320 -30.983 1.00 51.59 117 GLU A C 1
ATOM 899 O O . GLU A 1 117 ? -9.748 -11.104 -31.628 1.00 51.59 117 GLU A O 1
ATOM 904 N N . SER A 1 118 ? -8.233 -10.373 -30.182 1.00 54.00 118 SER A N 1
ATOM 905 C CA . SER A 1 118 ? -8.808 -9.021 -30.142 1.00 54.00 118 SER A CA 1
ATOM 906 C C . SER A 1 118 ? -7.719 -7.953 -30.264 1.00 54.00 118 SER A C 1
ATOM 908 O O . SER A 1 118 ? -6.953 -7.780 -29.323 1.00 54.00 118 SER A O 1
ATOM 910 N N . PRO A 1 119 ? -7.662 -7.213 -31.389 1.00 56.09 119 PRO A N 1
ATOM 911 C CA . PRO A 1 119 ? -6.667 -6.165 -31.647 1.00 56.09 119 PRO A CA 1
ATOM 912 C C . PRO A 1 119 ? -6.884 -4.885 -30.820 1.00 56.09 119 PRO A C 1
ATOM 914 O O . PRO A 1 119 ? -6.253 -3.867 -31.082 1.00 56.09 119 PRO A O 1
ATOM 917 N N . ASP A 1 120 ? -7.787 -4.918 -29.839 1.00 58.91 120 ASP A N 1
ATOM 918 C CA . ASP A 1 120 ? -8.086 -3.783 -28.975 1.00 58.91 120 ASP A CA 1
ATOM 919 C C . ASP A 1 120 ? -7.203 -3.885 -27.722 1.00 58.91 120 ASP A C 1
ATOM 921 O O . ASP A 1 120 ? -7.565 -4.487 -26.707 1.00 58.91 120 ASP A O 1
ATOM 925 N N . GLU A 1 121 ? -5.984 -3.363 -27.856 1.00 62.81 121 GLU A N 1
ATOM 926 C CA . GLU A 1 121 ? -4.850 -3.433 -26.923 1.00 62.81 121 GLU A CA 1
ATOM 927 C C . GLU A 1 121 ? -5.067 -2.536 -25.685 1.00 62.81 121 GLU A C 1
ATOM 929 O O . GLU A 1 121 ? -4.261 -1.678 -25.330 1.00 62.81 121 GLU A O 1
ATOM 934 N N . SER A 1 122 ? -6.219 -2.680 -25.033 1.00 68.31 122 SER A N 1
ATOM 935 C CA . SER A 1 122 ? -6.548 -1.914 -23.834 1.00 68.31 122 SER A CA 1
ATOM 936 C C . SER A 1 122 ? -5.805 -2.462 -22.608 1.00 68.31 122 SER A C 1
ATOM 938 O O . SER A 1 122 ? -5.743 -3.683 -22.431 1.00 68.31 122 SER A O 1
ATOM 940 N N . PRO A 1 123 ? -5.293 -1.597 -21.710 1.00 79.88 123 PRO A N 1
ATOM 941 C CA . PRO A 1 123 ? -4.647 -2.040 -20.479 1.00 79.88 123 PRO A CA 1
ATOM 942 C C . PRO A 1 123 ? -5.621 -2.850 -19.610 1.00 79.88 123 PRO A C 1
ATOM 944 O O . PRO A 1 123 ? -6.802 -2.516 -19.480 1.00 79.88 123 PRO A O 1
ATOM 947 N N . GLY A 1 124 ? -5.121 -3.935 -19.018 1.00 89.50 124 GLY A N 1
ATOM 948 C CA . GLY A 1 124 ? -5.866 -4.713 -18.030 1.00 89.50 124 GLY A CA 1
ATOM 949 C C . GLY A 1 124 ? -5.772 -4.085 -16.642 1.00 89.50 124 GLY A C 1
ATOM 950 O O . GLY A 1 124 ? -4.863 -3.307 -16.361 1.00 89.50 124 GLY A O 1
ATOM 951 N N . TYR A 1 125 ? -6.689 -4.448 -15.752 1.00 93.31 125 TYR A N 1
ATOM 952 C CA . TYR A 1 125 ? -6.724 -3.964 -14.372 1.00 93.31 125 TYR A CA 1
ATOM 953 C C . TYR A 1 125 ? -6.818 -5.125 -13.378 1.00 93.31 125 TYR A C 1
ATOM 955 O O . TYR A 1 125 ? -7.513 -6.111 -13.624 1.00 93.31 125 TYR A O 1
ATOM 963 N N . LEU A 1 126 ? -6.151 -5.004 -12.230 1.00 95.31 126 LEU A N 1
ATOM 964 C CA . LEU A 1 126 ? -6.341 -5.882 -11.070 1.00 95.31 126 LEU A CA 1
ATOM 965 C C . LEU A 1 126 ? -7.172 -5.169 -10.016 1.00 95.31 126 LEU A C 1
ATOM 967 O O . LEU A 1 126 ? -6.856 -4.043 -9.641 1.00 95.31 126 LEU A O 1
ATOM 971 N N . ALA A 1 127 ? -8.172 -5.858 -9.479 1.00 96.31 127 ALA A N 1
ATOM 972 C CA . ALA A 1 127 ? -8.955 -5.390 -8.346 1.00 96.31 127 ALA A CA 1
ATOM 973 C C . ALA A 1 127 ? -8.363 -5.948 -7.042 1.00 96.31 127 ALA A C 1
ATOM 975 O O . ALA A 1 127 ? -8.550 -7.116 -6.708 1.00 96.31 127 ALA A O 1
ATOM 976 N N . LEU A 1 128 ? -7.608 -5.130 -6.309 1.00 97.06 128 LEU A N 1
ATOM 977 C CA . LEU A 1 128 ? -7.007 -5.464 -5.019 1.00 97.06 128 LEU A CA 1
ATOM 978 C C . LEU A 1 128 ? -8.007 -5.211 -3.887 1.00 97.06 128 LEU A C 1
ATOM 980 O O . LEU A 1 128 ? -8.290 -4.063 -3.569 1.00 97.06 128 LEU A O 1
ATOM 984 N N . LEU A 1 129 ? -8.481 -6.267 -3.223 1.00 95.31 129 LEU A N 1
ATOM 985 C CA . LEU A 1 129 ? -9.400 -6.158 -2.081 1.00 95.31 129 LEU A CA 1
ATOM 986 C C . LEU A 1 129 ? -8.681 -5.788 -0.787 1.00 95.31 129 LEU A C 1
ATOM 988 O O . LEU A 1 129 ? -9.059 -4.855 -0.088 1.00 95.31 129 LEU A O 1
ATOM 992 N N . HIS A 1 130 ? -7.645 -6.550 -0.452 1.00 93.06 130 HIS A N 1
ATOM 993 C CA . HIS A 1 130 ? -6.807 -6.307 0.714 1.00 93.06 130 HIS A CA 1
ATOM 994 C C . HIS A 1 130 ? -5.435 -6.941 0.508 1.00 93.06 130 HIS A C 1
ATOM 996 O O . HIS A 1 130 ? -5.259 -7.848 -0.310 1.00 93.06 130 HIS A O 1
ATOM 1002 N N . SER A 1 131 ? -4.448 -6.531 1.297 1.00 93.69 131 SER A N 1
ATOM 1003 C CA . SER A 1 131 ? -3.174 -7.240 1.355 1.00 93.69 131 SER A CA 1
ATOM 1004 C C . SER A 1 131 ? -2.630 -7.305 2.776 1.00 93.69 131 SER A C 1
ATOM 1006 O O . SER A 1 131 ? -3.043 -6.572 3.673 1.00 93.69 131 SER A O 1
ATOM 1008 N N . ASN A 1 132 ? -1.707 -8.233 2.987 1.00 91.50 132 ASN A N 1
ATOM 1009 C CA . ASN A 1 132 ? -0.862 -8.286 4.169 1.00 91.50 132 ASN A CA 1
ATOM 1010 C C . ASN A 1 132 ? 0.606 -8.249 3.729 1.00 91.50 132 ASN A C 1
ATOM 1012 O O . ASN A 1 132 ? 0.903 -8.112 2.554 1.00 91.50 132 ASN A O 1
ATOM 1016 N N . ARG A 1 133 ? 1.562 -8.425 4.645 1.00 90.38 133 ARG A N 1
ATOM 1017 C CA . ARG A 1 133 ? 2.997 -8.346 4.310 1.00 90.38 133 ARG A CA 1
ATOM 1018 C C . ARG A 1 133 ? 3.484 -9.326 3.230 1.00 90.38 133 ARG A C 1
ATOM 1020 O O . ARG A 1 133 ? 4.542 -9.083 2.661 1.00 90.38 133 ARG A O 1
ATOM 1027 N N . ARG A 1 134 ? 2.786 -10.442 2.992 1.00 94.00 134 ARG A N 1
ATOM 1028 C CA . ARG A 1 134 ? 3.237 -11.524 2.094 1.00 94.00 134 ARG A CA 1
ATOM 1029 C C . ARG A 1 134 ? 2.302 -11.779 0.918 1.00 94.00 134 ARG A C 1
ATOM 1031 O O . ARG A 1 134 ? 2.773 -12.199 -0.134 1.00 94.00 134 ARG A O 1
ATOM 1038 N N . ARG A 1 135 ? 0.996 -11.578 1.091 1.00 95.88 135 ARG A N 1
ATOM 1039 C CA . ARG A 1 135 ? -0.022 -11.924 0.094 1.00 95.88 135 ARG A CA 1
ATOM 1040 C C . ARG A 1 135 ? -0.986 -10.767 -0.131 1.00 95.88 135 ARG A C 1
ATOM 1042 O O . ARG A 1 135 ? -1.432 -10.127 0.821 1.00 95.88 135 ARG A O 1
ATOM 1049 N N . ALA A 1 136 ? -1.323 -10.561 -1.392 1.00 95.69 136 ALA A N 1
ATOM 1050 C CA . ALA A 1 136 ? -2.419 -9.740 -1.862 1.00 95.69 136 ALA A CA 1
ATOM 1051 C C . ALA A 1 136 ? -3.624 -10.631 -2.173 1.00 95.69 136 ALA A C 1
ATOM 1053 O O . ALA A 1 136 ? -3.474 -11.768 -2.621 1.00 95.69 136 ALA A O 1
ATOM 1054 N N . THR A 1 137 ? -4.814 -10.112 -1.908 1.00 96.56 137 THR A N 1
ATOM 1055 C CA . THR A 1 137 ? -6.080 -10.766 -2.220 1.00 96.56 137 THR A CA 1
ATOM 1056 C C . THR A 1 137 ? -6.753 -9.962 -3.317 1.00 96.56 137 THR A C 1
ATOM 1058 O O . THR A 1 137 ? -7.104 -8.800 -3.113 1.00 96.56 137 THR A O 1
ATOM 1061 N N . LEU A 1 138 ? -6.850 -10.568 -4.493 1.00 96.56 138 LEU A N 1
ATOM 1062 C CA . LEU A 1 138 ? -7.352 -9.976 -5.722 1.00 96.56 138 LEU A CA 1
ATOM 1063 C C . LEU A 1 138 ? -8.752 -10.515 -6.018 1.00 96.56 138 LEU A C 1
ATOM 1065 O O . LEU A 1 138 ? -9.059 -11.660 -5.685 1.00 96.56 138 LEU A O 1
ATOM 1069 N N . MET A 1 139 ? -9.581 -9.707 -6.661 1.00 96.06 139 MET A N 1
ATOM 1070 C CA . MET A 1 139 ? -10.864 -10.124 -7.207 1.00 96.06 139 MET A CA 1
ATOM 1071 C C . MET A 1 139 ? -10.722 -10.374 -8.708 1.00 96.06 139 MET A C 1
ATOM 1073 O O . MET A 1 139 ? -10.349 -9.468 -9.456 1.00 96.06 139 MET A O 1
ATOM 1077 N N . GLY A 1 140 ? -11.028 -11.599 -9.126 1.00 94.00 140 GLY A N 1
ATOM 1078 C CA . GLY A 1 140 ? -11.074 -11.988 -10.528 1.00 94.00 140 GLY A CA 1
ATOM 1079 C C . GLY A 1 140 ? -12.312 -11.454 -11.245 1.00 94.00 140 GLY A C 1
ATOM 1080 O O . GLY A 1 140 ? -13.273 -11.020 -10.611 1.00 94.00 140 GLY A O 1
ATOM 1081 N N . SER A 1 141 ? -12.292 -11.496 -12.576 1.00 91.62 141 SER A N 1
ATOM 1082 C CA . SER A 1 141 ? -13.414 -11.107 -13.447 1.00 91.62 141 SER A CA 1
ATOM 1083 C C . SER A 1 141 ? -14.645 -12.008 -13.302 1.00 91.62 141 SER A C 1
ATOM 1085 O O . SER A 1 141 ? -15.764 -11.606 -13.626 1.00 91.62 141 SER A O 1
ATOM 1087 N N . ASP A 1 142 ? -14.445 -13.204 -12.757 1.00 91.81 142 ASP A N 1
ATOM 1088 C CA . ASP A 1 142 ? -15.474 -14.146 -12.324 1.00 91.81 142 ASP A CA 1
ATOM 1089 C C . ASP A 1 142 ? -16.107 -13.775 -10.966 1.00 91.81 142 ASP A C 1
ATOM 1091 O O . ASP A 1 142 ? -17.053 -14.426 -10.523 1.00 91.81 142 ASP A O 1
ATOM 1095 N N . GLY A 1 143 ? -15.603 -12.732 -10.298 1.00 89.88 143 GLY A N 1
ATOM 1096 C CA . GLY A 1 143 ? -15.990 -12.343 -8.942 1.00 89.88 143 GLY A CA 1
ATOM 1097 C C . GLY A 1 143 ? -15.368 -13.220 -7.851 1.00 89.88 143 GLY A C 1
ATOM 1098 O O . GLY A 1 143 ? -15.582 -12.965 -6.659 1.00 89.88 143 GLY A O 1
ATOM 1099 N N . ALA A 1 144 ? -14.580 -14.235 -8.219 1.00 94.44 144 ALA A N 1
ATOM 1100 C CA . ALA A 1 144 ? -13.874 -15.067 -7.265 1.00 94.44 144 ALA A CA 1
ATOM 1101 C C . ALA A 1 144 ? -12.694 -14.306 -6.657 1.00 94.44 144 ALA A C 1
ATOM 1103 O O . ALA A 1 144 ? -12.205 -13.292 -7.156 1.00 94.44 144 ALA A O 1
ATOM 1104 N N . THR A 1 145 ? -12.249 -14.788 -5.503 1.00 95.81 145 THR A N 1
ATOM 1105 C CA . THR A 1 145 ? -11.153 -14.177 -4.760 1.00 95.81 145 THR A CA 1
ATOM 1106 C C . THR A 1 145 ? -9.900 -15.031 -4.895 1.00 95.81 145 THR A C 1
ATOM 1108 O O . THR A 1 145 ? -9.904 -16.210 -4.543 1.00 95.81 145 THR A O 1
ATOM 1111 N N . HIS A 1 146 ? -8.807 -14.425 -5.350 1.00 95.44 146 HIS A N 1
ATOM 1112 C CA . HIS A 1 146 ? -7.530 -15.090 -5.586 1.00 95.44 146 HIS A CA 1
ATOM 1113 C C . HIS A 1 146 ? -6.451 -14.516 -4.674 1.00 95.44 146 HIS A C 1
ATOM 1115 O O . HIS A 1 146 ? -6.329 -13.304 -4.514 1.00 95.44 146 HIS A O 1
ATOM 1121 N N . GLN A 1 147 ? -5.633 -15.381 -4.077 1.00 95.38 147 GLN A N 1
ATOM 1122 C CA . GLN A 1 147 ? -4.502 -14.946 -3.259 1.00 95.38 147 GLN A CA 1
ATOM 1123 C C . GLN A 1 147 ? -3.199 -15.062 -4.038 1.00 95.38 147 GLN A C 1
ATOM 1125 O O . GLN A 1 147 ? -2.767 -16.167 -4.371 1.00 95.38 147 GLN A O 1
ATOM 1130 N N . LEU A 1 148 ? -2.531 -13.930 -4.237 1.00 94.25 148 LEU A N 1
ATOM 1131 C CA . LEU A 1 148 ? -1.263 -13.838 -4.949 1.00 94.25 148 LEU A CA 1
ATOM 1132 C C . LEU A 1 148 ? -0.154 -13.364 -3.997 1.00 94.25 148 LEU A C 1
ATOM 1134 O O . LEU A 1 148 ? -0.395 -12.479 -3.171 1.00 94.25 148 LEU A O 1
ATOM 1138 N N . PRO A 1 149 ? 1.062 -13.930 -4.043 1.00 94.88 149 PRO A N 1
ATOM 1139 C CA . PRO A 1 149 ? 2.205 -13.346 -3.350 1.00 94.88 149 PRO A CA 1
ATOM 1140 C C . PRO A 1 149 ? 2.437 -11.897 -3.792 1.00 94.88 149 PRO A C 1
ATOM 1142 O O . PRO A 1 149 ? 2.314 -11.576 -4.971 1.00 94.88 149 PRO A O 1
ATOM 1145 N N . ILE A 1 150 ? 2.804 -11.015 -2.856 1.00 93.94 150 ILE A N 1
ATOM 1146 C CA . ILE A 1 150 ? 3.080 -9.605 -3.192 1.00 93.94 150 ILE A CA 1
ATOM 1147 C C . ILE A 1 150 ? 4.209 -9.482 -4.217 1.00 93.94 150 ILE A C 1
ATOM 1149 O O . ILE A 1 150 ? 4.180 -8.582 -5.047 1.00 93.94 150 ILE A O 1
ATOM 1153 N N . ASP A 1 151 ? 5.188 -10.381 -4.178 1.00 92.38 151 ASP A N 1
ATOM 1154 C CA . ASP A 1 151 ? 6.314 -10.361 -5.112 1.00 92.38 151 ASP A CA 1
ATOM 1155 C C . ASP A 1 151 ? 5.864 -10.632 -6.550 1.00 92.38 151 ASP A C 1
ATOM 1157 O O . ASP A 1 151 ? 6.345 -9.983 -7.475 1.00 92.38 151 ASP A O 1
ATOM 1161 N N . ASP A 1 152 ? 4.895 -11.532 -6.727 1.00 92.31 152 ASP A N 1
ATOM 1162 C CA . ASP A 1 152 ? 4.323 -11.841 -8.037 1.00 92.31 152 ASP A CA 1
ATOM 1163 C C . ASP A 1 152 ? 3.414 -10.699 -8.515 1.00 92.31 152 ASP A C 1
ATOM 1165 O O . ASP A 1 152 ? 3.448 -10.348 -9.690 1.00 92.31 152 ASP A O 1
ATOM 1169 N N . LEU A 1 153 ? 2.683 -10.038 -7.605 1.00 93.44 153 LEU A N 1
ATOM 1170 C CA . LEU A 1 153 ? 1.931 -8.816 -7.922 1.00 93.44 153 LEU A CA 1
ATOM 1171 C C . LEU A 1 153 ? 2.858 -7.679 -8.380 1.00 93.44 153 LEU A C 1
ATOM 1173 O O . LEU A 1 153 ? 2.585 -7.017 -9.377 1.00 93.44 153 LEU A O 1
ATOM 1177 N N . LEU A 1 154 ? 3.965 -7.455 -7.668 1.00 93.06 154 LEU A N 1
ATOM 1178 C CA . LEU A 1 154 ? 4.959 -6.449 -8.045 1.00 93.06 154 LEU A CA 1
ATOM 1179 C C . LEU A 1 154 ? 5.603 -6.769 -9.387 1.00 93.06 154 LEU A C 1
ATOM 1181 O O . LEU A 1 154 ? 5.807 -5.850 -10.170 1.00 93.06 154 LEU A O 1
ATOM 1185 N N . ARG A 1 155 ? 5.896 -8.045 -9.662 1.00 89.75 155 ARG A N 1
ATOM 1186 C CA . ARG A 1 155 ? 6.438 -8.475 -10.956 1.00 89.75 155 ARG A CA 1
ATOM 1187 C C . ARG A 1 155 ? 5.416 -8.295 -12.077 1.00 89.75 155 ARG A C 1
ATOM 1189 O O . ARG A 1 155 ? 5.778 -7.832 -13.147 1.00 89.75 155 ARG A O 1
ATOM 1196 N N . ALA A 1 156 ? 4.142 -8.590 -11.831 1.00 90.00 156 ALA A N 1
ATOM 1197 C CA . ALA A 1 156 ? 3.092 -8.369 -12.820 1.00 90.00 156 ALA A CA 1
ATOM 1198 C C . ALA A 1 156 ? 2.901 -6.879 -13.148 1.00 90.00 156 ALA A C 1
ATOM 1200 O O . ALA A 1 156 ? 2.660 -6.521 -14.302 1.00 90.00 156 ALA A O 1
ATOM 1201 N N . LEU A 1 157 ? 3.029 -6.009 -12.142 1.00 92.12 157 LEU A N 1
ATOM 1202 C CA . LEU A 1 157 ? 2.943 -4.566 -12.330 1.00 92.12 157 LEU A CA 1
ATOM 1203 C C . LEU A 1 157 ? 4.222 -4.031 -12.973 1.00 92.12 157 LEU A C 1
ATOM 1205 O O . LEU A 1 157 ? 4.163 -3.547 -14.090 1.00 92.12 157 LEU A O 1
ATOM 1209 N N . PHE A 1 158 ? 5.371 -4.166 -12.323 1.00 93.25 158 PHE A N 1
ATOM 1210 C CA . PHE A 1 158 ? 6.619 -3.493 -12.692 1.00 93.25 158 PHE A CA 1
ATOM 1211 C C . PHE A 1 158 ? 7.620 -4.377 -13.452 1.00 93.25 158 PHE A C 1
ATOM 1213 O O . PHE A 1 158 ? 8.802 -4.051 -13.499 1.00 93.25 158 PHE A O 1
ATOM 1220 N N . GLY A 1 159 ? 7.203 -5.529 -13.986 1.00 90.12 159 GLY A N 1
ATOM 1221 C CA . GLY A 1 159 ? 8.113 -6.508 -14.596 1.00 90.12 159 GLY A CA 1
ATOM 1222 C C . GLY A 1 159 ? 8.962 -5.913 -15.716 1.00 90.12 159 GLY A C 1
ATOM 1223 O O . GLY A 1 159 ? 10.183 -6.027 -15.684 1.00 90.12 159 GLY A O 1
ATOM 1224 N N . ALA A 1 160 ? 8.333 -5.173 -16.631 1.00 89.50 160 ALA A N 1
ATOM 1225 C CA . ALA A 1 160 ? 9.031 -4.515 -17.733 1.00 89.50 160 ALA A CA 1
ATOM 1226 C C . ALA A 1 160 ? 10.070 -3.493 -17.238 1.00 89.50 160 ALA A C 1
ATOM 1228 O O . ALA A 1 160 ? 11.182 -3.421 -17.759 1.00 89.50 160 ALA A O 1
ATOM 1229 N N . GLU A 1 161 ? 9.733 -2.718 -16.207 1.00 92.00 161 GLU A N 1
ATOM 1230 C CA . GLU A 1 161 ? 10.624 -1.735 -15.596 1.00 92.00 161 GLU A CA 1
ATOM 1231 C C . GLU A 1 161 ? 11.780 -2.407 -14.840 1.00 92.00 161 GLU A C 1
ATOM 1233 O O . GLU A 1 161 ? 12.911 -1.919 -14.883 1.00 92.00 161 GLU A O 1
ATOM 1238 N N . VAL A 1 162 ? 11.524 -3.545 -14.187 1.00 91.62 162 VAL A N 1
ATOM 1239 C CA . VAL A 1 162 ? 12.540 -4.366 -13.508 1.00 91.62 162 VAL A CA 1
ATOM 1240 C C . VAL A 1 162 ? 13.530 -4.962 -14.507 1.00 91.62 162 VAL A C 1
ATOM 1242 O O . VAL A 1 162 ? 14.740 -4.868 -14.270 1.00 91.62 162 VAL A O 1
ATOM 1245 N N . ASP A 1 163 ? 13.045 -5.499 -15.625 1.00 90.94 163 ASP A N 1
ATOM 1246 C CA . ASP A 1 163 ? 13.873 -6.091 -16.682 1.00 90.94 163 ASP A CA 1
ATOM 1247 C C . ASP A 1 163 ? 14.702 -5.020 -17.411 1.00 90.94 163 ASP A C 1
ATOM 1249 O O . ASP A 1 163 ? 15.908 -5.182 -17.643 1.00 90.94 163 ASP A O 1
ATOM 1253 N N . ALA A 1 164 ? 14.089 -3.869 -17.703 1.00 92.25 164 ALA A N 1
ATOM 1254 C CA . ALA A 1 164 ? 14.782 -2.721 -18.279 1.00 92.25 164 ALA A CA 1
ATOM 1255 C C . ALA A 1 164 ? 15.860 -2.170 -17.327 1.00 92.25 164 ALA A C 1
ATOM 1257 O O . ALA A 1 164 ? 16.978 -1.872 -17.761 1.00 92.25 164 ALA A O 1
ATOM 1258 N N . ALA A 1 165 ? 15.560 -2.070 -16.027 1.00 93.81 165 ALA A N 1
ATOM 1259 C CA . ALA A 1 165 ? 16.522 -1.640 -15.015 1.00 93.81 165 ALA A CA 1
ATOM 1260 C C . ALA A 1 165 ? 17.690 -2.627 -14.876 1.00 93.81 165 ALA A C 1
ATOM 1262 O O . ALA A 1 165 ? 18.835 -2.187 -14.749 1.00 93.81 165 ALA A O 1
ATOM 1263 N N . ALA A 1 166 ? 17.426 -3.937 -14.939 1.00 93.06 166 ALA A N 1
ATOM 1264 C CA . ALA A 1 166 ? 18.461 -4.970 -14.916 1.00 93.06 166 ALA A CA 1
ATOM 1265 C C . ALA A 1 166 ? 19.404 -4.837 -16.121 1.00 93.06 166 ALA A C 1
ATOM 1267 O O . ALA A 1 166 ? 20.613 -4.681 -15.944 1.00 93.06 166 ALA A O 1
ATOM 1268 N N . THR A 1 167 ? 18.845 -4.768 -17.333 1.00 95.19 167 THR A N 1
ATOM 1269 C CA . THR A 1 167 ? 19.615 -4.620 -18.581 1.00 95.19 167 THR A CA 1
ATOM 1270 C C . THR A 1 167 ? 20.483 -3.355 -18.564 1.00 95.19 167 THR A C 1
ATOM 1272 O O . THR A 1 167 ? 21.662 -3.368 -18.941 1.00 95.19 167 THR A O 1
ATOM 1275 N N . ARG A 1 168 ? 19.925 -2.239 -18.075 1.00 95.75 168 ARG A N 1
ATOM 1276 C CA . ARG A 1 168 ? 20.646 -0.965 -17.955 1.00 95.75 168 ARG A CA 1
ATOM 1277 C C . ARG A 1 168 ? 21.774 -1.039 -16.927 1.00 95.75 168 ARG A C 1
ATOM 1279 O O . ARG A 1 168 ? 22.870 -0.545 -17.193 1.00 95.75 168 ARG A O 1
ATOM 1286 N N . ALA A 1 169 ? 21.527 -1.669 -15.780 1.00 95.94 169 ALA A N 1
ATOM 1287 C CA . ALA A 1 169 ? 22.531 -1.864 -14.740 1.00 95.94 169 ALA A CA 1
ATOM 1288 C C . ALA A 1 169 ? 23.686 -2.754 -15.219 1.00 95.94 169 ALA A C 1
ATOM 1290 O O . ALA A 1 169 ? 24.847 -2.425 -14.981 1.00 95.94 169 ALA A O 1
ATOM 1291 N N . GLU A 1 170 ? 23.396 -3.843 -15.930 1.00 94.81 170 GLU A N 1
ATOM 1292 C CA . GLU A 1 170 ? 24.416 -4.723 -16.514 1.00 94.81 170 GLU A CA 1
ATOM 1293 C C . GLU A 1 170 ? 25.287 -3.990 -17.537 1.00 94.81 170 GLU A C 1
ATOM 1295 O O . GLU A 1 170 ? 26.517 -4.054 -17.461 1.00 94.81 170 GLU A O 1
ATOM 1300 N N . THR A 1 171 ? 24.664 -3.210 -18.425 1.00 95.62 171 THR A N 1
ATOM 1301 C CA . THR A 1 171 ? 25.376 -2.386 -19.415 1.00 95.62 171 THR A CA 1
ATOM 1302 C C . THR A 1 171 ? 26.287 -1.357 -18.736 1.00 95.62 171 THR A C 1
ATOM 1304 O O . THR A 1 171 ? 27.442 -1.182 -19.130 1.00 95.62 171 THR A O 1
ATOM 1307 N N . ALA A 1 172 ? 25.807 -0.708 -17.671 1.00 96.19 172 ALA A N 1
ATOM 1308 C CA . ALA A 1 172 ? 26.592 0.257 -16.905 1.00 96.19 172 ALA A CA 1
ATOM 1309 C C . ALA A 1 172 ? 27.785 -0.403 -16.187 1.00 96.19 172 ALA A C 1
ATOM 1311 O O . ALA A 1 172 ? 28.898 0.124 -16.219 1.00 96.19 172 ALA A O 1
ATOM 1312 N N . VAL A 1 173 ? 27.590 -1.578 -15.576 1.00 96.50 173 VAL A N 1
ATOM 1313 C CA . VAL A 1 173 ? 28.675 -2.324 -14.912 1.00 96.50 173 VAL A CA 1
ATOM 1314 C C . VAL A 1 173 ? 29.730 -2.795 -15.910 1.00 96.50 173 VAL A C 1
ATOM 1316 O O . VAL A 1 173 ? 30.922 -2.706 -15.605 1.00 96.50 173 VAL A O 1
ATOM 1319 N N . ALA A 1 174 ? 29.316 -3.245 -17.098 1.00 94.38 174 ALA A N 1
ATOM 1320 C CA . ALA A 1 174 ? 30.231 -3.656 -18.160 1.00 94.38 174 ALA A CA 1
ATOM 1321 C C . ALA A 1 174 ? 31.140 -2.499 -18.613 1.00 94.38 174 ALA A C 1
ATOM 1323 O O . ALA A 1 174 ? 32.337 -2.701 -18.821 1.00 94.38 174 ALA A O 1
ATOM 1324 N N . ALA A 1 175 ? 30.607 -1.275 -18.684 1.00 96.38 175 ALA A N 1
ATOM 1325 C CA . ALA A 1 175 ? 31.379 -0.085 -19.044 1.00 96.38 175 ALA A CA 1
ATOM 1326 C C . ALA A 1 175 ? 32.389 0.350 -17.960 1.00 96.38 175 ALA A C 1
ATOM 1328 O O . ALA A 1 175 ? 33.430 0.920 -18.280 1.00 96.38 175 ALA A O 1
ATOM 1329 N N . MET A 1 176 ? 32.115 0.070 -16.680 1.00 94.12 176 MET A N 1
ATOM 1330 C CA . MET A 1 176 ? 32.916 0.548 -15.540 1.00 94.12 176 MET A CA 1
ATOM 1331 C C . MET A 1 176 ? 34.137 -0.323 -15.183 1.00 94.12 176 MET A C 1
ATOM 1333 O O . MET A 1 176 ? 34.840 -0.002 -14.226 1.00 94.12 176 MET A O 1
ATOM 1337 N N . GLN A 1 177 ? 34.399 -1.422 -15.906 1.00 92.00 177 GLN A N 1
ATOM 1338 C CA . GLN A 1 177 ? 35.510 -2.362 -15.640 1.00 92.00 177 GLN A CA 1
ATOM 1339 C C . GLN A 1 177 ? 35.615 -2.800 -14.160 1.00 92.00 177 GLN A C 1
ATOM 1341 O O . GLN A 1 177 ? 36.702 -2.986 -13.609 1.00 92.00 177 GLN A O 1
ATOM 1346 N N . VAL A 1 178 ? 34.472 -2.968 -13.487 1.00 92.31 178 VAL A N 1
ATOM 1347 C CA . VAL A 1 178 ? 34.429 -3.356 -12.070 1.00 92.31 178 VAL A CA 1
ATOM 1348 C C . VAL A 1 178 ? 35.009 -4.771 -11.904 1.00 92.31 178 VAL A C 1
ATOM 1350 O O . VAL A 1 178 ? 34.612 -5.672 -12.649 1.00 92.31 178 VAL A O 1
ATOM 1353 N N . PRO A 1 179 ? 35.886 -5.024 -10.911 1.00 92.12 179 PRO A N 1
ATOM 1354 C CA . PRO A 1 179 ? 36.391 -6.367 -10.628 1.00 92.12 179 PRO A CA 1
ATOM 1355 C C . PRO A 1 179 ? 35.255 -7.375 -10.395 1.00 92.12 179 PRO A C 1
ATOM 1357 O O . PRO A 1 179 ? 34.313 -7.086 -9.652 1.00 92.12 179 PRO A O 1
ATOM 1360 N N . GLY A 1 180 ? 35.361 -8.576 -10.979 1.00 88.81 180 GLY A N 1
ATOM 1361 C CA . GLY A 1 180 ? 34.290 -9.589 -11.020 1.00 88.81 180 GLY A CA 1
ATOM 1362 C C . GLY A 1 180 ? 33.617 -9.887 -9.674 1.00 88.81 180 GLY A C 1
ATOM 1363 O O . GLY A 1 180 ? 32.396 -10.008 -9.601 1.00 88.81 180 GLY A O 1
ATOM 1364 N N . GLY A 1 181 ? 34.386 -9.891 -8.579 1.00 90.94 181 GLY A N 1
ATOM 1365 C CA . GLY A 1 181 ? 33.858 -10.115 -7.227 1.00 90.94 181 GLY A CA 1
ATOM 1366 C C . GLY A 1 181 ? 32.851 -9.061 -6.738 1.00 90.94 181 GLY A C 1
ATOM 1367 O O . GLY A 1 181 ? 32.076 -9.344 -5.829 1.00 90.94 181 GLY A O 1
ATOM 1368 N N . ARG A 1 182 ? 32.825 -7.859 -7.335 1.00 93.06 182 ARG A N 1
ATOM 1369 C CA . ARG A 1 182 ? 31.903 -6.765 -6.971 1.00 93.06 182 ARG A CA 1
ATOM 1370 C C . ARG A 1 182 ? 30.835 -6.476 -8.027 1.00 93.06 182 ARG A C 1
ATOM 1372 O O . ARG A 1 182 ? 29.883 -5.768 -7.713 1.00 93.06 182 ARG A O 1
ATOM 1379 N N . GLN A 1 183 ? 30.933 -7.043 -9.232 1.00 94.12 183 GLN A N 1
ATOM 1380 C CA . GLN A 1 183 ? 30.016 -6.740 -10.342 1.00 94.12 183 GLN A CA 1
ATOM 1381 C C . GLN A 1 183 ? 28.544 -6.966 -9.976 1.00 94.12 183 GLN A C 1
ATOM 1383 O O . GLN A 1 183 ? 27.717 -6.087 -10.196 1.00 94.12 183 GLN A O 1
ATOM 1388 N N . ARG A 1 184 ? 28.219 -8.095 -9.328 1.00 92.38 184 ARG A N 1
ATOM 1389 C CA . ARG A 1 184 ? 26.842 -8.396 -8.892 1.00 92.38 184 ARG A CA 1
ATOM 1390 C C . ARG A 1 184 ? 26.314 -7.407 -7.851 1.00 92.38 184 ARG A C 1
ATOM 1392 O O . ARG A 1 184 ? 25.139 -7.063 -7.880 1.00 92.38 184 ARG A O 1
ATOM 1399 N N . ALA A 1 185 ? 27.164 -6.958 -6.926 1.00 93.56 185 ALA A N 1
ATOM 1400 C CA . ALA A 1 185 ? 26.768 -5.997 -5.900 1.00 93.56 185 ALA A CA 1
ATOM 1401 C C . ALA A 1 185 ? 26.507 -4.611 -6.509 1.00 93.56 185 ALA A C 1
ATOM 1403 O O . ALA A 1 185 ? 25.501 -3.987 -6.185 1.00 93.56 185 ALA A O 1
ATOM 1404 N N . VAL A 1 186 ? 27.373 -4.171 -7.429 1.00 96.12 186 VAL A N 1
ATOM 1405 C CA . VAL A 1 186 ? 27.214 -2.892 -8.138 1.00 96.12 186 VAL A CA 1
ATOM 1406 C C . VAL A 1 186 ? 25.997 -2.923 -9.066 1.00 96.12 186 VAL A C 1
ATOM 1408 O O . VAL A 1 186 ? 25.200 -1.994 -9.033 1.00 96.12 186 VAL A O 1
ATOM 1411 N N . SER A 1 187 ? 25.793 -4.008 -9.821 1.00 95.12 187 SER A N 1
ATOM 1412 C CA . SER A 1 187 ? 24.613 -4.182 -10.684 1.00 95.12 187 SER A CA 1
ATOM 1413 C C . SER A 1 187 ? 23.313 -4.090 -9.877 1.00 95.12 187 SER A C 1
ATOM 1415 O O . SER A 1 187 ? 22.433 -3.308 -10.223 1.00 95.12 187 SER A O 1
ATOM 1417 N N . ARG A 1 188 ? 23.223 -4.781 -8.730 1.00 93.31 188 ARG A N 1
ATOM 1418 C CA . ARG A 1 188 ? 22.051 -4.687 -7.841 1.00 93.31 188 ARG A CA 1
ATOM 1419 C C . ARG A 1 188 ? 21.835 -3.283 -7.277 1.00 93.31 188 ARG A C 1
ATOM 1421 O O . ARG A 1 188 ? 20.690 -2.859 -7.160 1.00 93.31 188 ARG A O 1
ATOM 1428 N N . ALA A 1 189 ? 22.906 -2.575 -6.915 1.00 94.44 189 ALA A N 1
ATOM 1429 C CA . ALA A 1 189 ? 22.802 -1.206 -6.413 1.00 94.44 189 ALA A CA 1
ATOM 1430 C C . ALA A 1 189 ? 22.264 -0.249 -7.490 1.00 94.44 189 ALA A C 1
ATOM 1432 O O . ALA A 1 189 ? 21.328 0.497 -7.217 1.00 94.44 189 ALA A O 1
ATOM 1433 N N . LEU A 1 190 ? 22.781 -0.337 -8.721 1.00 96.44 190 LEU A N 1
ATOM 1434 C CA . LEU A 1 190 ? 22.306 0.463 -9.858 1.00 96.44 190 LEU A CA 1
ATOM 1435 C C . LEU A 1 190 ? 20.871 0.108 -10.252 1.00 96.44 190 LEU A C 1
ATOM 1437 O O . LEU A 1 190 ? 20.067 0.994 -10.520 1.00 96.44 190 LEU A O 1
ATOM 1441 N N . GLN A 1 191 ? 20.522 -1.180 -10.253 1.00 95.88 191 GLN A N 1
ATOM 1442 C CA . GLN A 1 191 ? 19.151 -1.617 -10.509 1.00 95.88 191 GLN A CA 1
ATOM 1443 C C . GLN A 1 191 ? 18.189 -1.023 -9.472 1.00 95.88 191 GLN A C 1
ATOM 1445 O O . GLN A 1 191 ? 17.135 -0.505 -9.837 1.00 95.88 191 GLN A O 1
ATOM 1450 N N . ALA A 1 192 ? 18.557 -1.061 -8.187 1.00 92.56 192 ALA A N 1
ATOM 1451 C CA . ALA A 1 192 ? 17.761 -0.460 -7.122 1.00 92.56 192 ALA A CA 1
ATOM 1452 C C . ALA A 1 192 ? 17.624 1.060 -7.294 1.00 92.56 192 ALA A C 1
ATOM 1454 O O . ALA A 1 192 ? 16.551 1.595 -7.034 1.00 92.56 192 ALA A O 1
ATOM 1455 N N . GLU A 1 193 ? 18.673 1.747 -7.749 1.00 95.19 193 GLU A N 1
ATOM 1456 C CA . GLU A 1 193 ? 18.643 3.181 -8.056 1.00 95.19 193 GLU A CA 1
ATOM 1457 C C . GLU A 1 193 ? 17.697 3.499 -9.225 1.00 95.19 193 GLU A C 1
ATOM 1459 O O . GLU A 1 193 ? 16.822 4.351 -9.087 1.00 95.19 193 GLU A O 1
ATOM 1464 N N . TYR A 1 194 ? 17.778 2.767 -10.340 1.00 95.44 194 TYR A N 1
ATOM 1465 C CA . TYR A 1 194 ? 16.860 2.958 -11.471 1.00 95.44 194 TYR A CA 1
ATOM 1466 C C . TYR A 1 194 ? 15.402 2.697 -11.086 1.00 95.44 194 TYR A C 1
ATOM 1468 O O . TYR A 1 194 ? 14.509 3.459 -11.467 1.00 95.44 194 TYR A O 1
ATOM 1476 N N . LEU A 1 195 ? 15.154 1.674 -10.268 1.00 94.31 195 LEU A N 1
ATOM 1477 C CA . LEU A 1 195 ? 13.814 1.360 -9.785 1.00 94.31 195 LEU A CA 1
ATOM 1478 C C . LEU A 1 195 ? 13.245 2.412 -8.825 1.00 94.31 195 LEU A C 1
ATOM 1480 O O . LEU A 1 195 ? 12.027 2.504 -8.717 1.00 94.31 195 LEU A O 1
ATOM 1484 N N . GLN A 1 196 ? 14.059 3.255 -8.178 1.00 92.44 196 GLN A N 1
ATOM 1485 C CA . GLN A 1 196 ? 13.524 4.373 -7.382 1.00 92.44 196 GLN A CA 1
ATOM 1486 C C . GLN A 1 196 ? 12.764 5.391 -8.237 1.00 92.44 196 GLN A C 1
ATOM 1488 O O . GLN A 1 196 ? 11.858 6.049 -7.735 1.00 92.44 196 GLN A O 1
ATOM 1493 N N . THR A 1 197 ? 13.105 5.497 -9.524 1.00 90.56 197 THR A N 1
ATOM 1494 C CA . THR A 1 197 ? 12.421 6.391 -10.472 1.00 90.56 197 THR A CA 1
ATOM 1495 C C . THR A 1 197 ? 11.245 5.738 -11.192 1.00 90.56 197 THR A C 1
ATOM 1497 O O . THR A 1 197 ? 10.467 6.433 -11.843 1.00 90.56 197 THR A O 1
ATOM 1500 N N . ALA A 1 198 ? 11.089 4.415 -11.074 1.00 93.06 198 ALA A N 1
ATOM 1501 C CA . ALA A 1 198 ? 9.993 3.700 -11.706 1.00 93.06 198 ALA A CA 1
ATOM 1502 C C . ALA A 1 198 ? 8.683 4.016 -10.975 1.00 93.06 198 ALA A C 1
ATOM 1504 O O . ALA A 1 198 ? 8.516 3.714 -9.789 1.00 93.06 198 ALA A O 1
ATOM 1505 N N . ALA A 1 199 ? 7.747 4.622 -11.698 1.00 92.25 199 ALA A N 1
ATOM 1506 C CA . ALA A 1 199 ? 6.453 5.018 -11.178 1.00 92.25 199 ALA A CA 1
ATOM 1507 C C . ALA A 1 199 ? 5.354 4.660 -12.173 1.00 92.25 199 ALA A C 1
ATOM 1509 O O . ALA A 1 199 ? 5.535 4.776 -13.385 1.00 92.25 199 ALA A O 1
ATOM 1510 N N . ARG A 1 200 ? 4.209 4.227 -11.648 1.00 91.50 200 ARG A N 1
ATOM 1511 C CA . ARG A 1 200 ? 3.052 3.829 -12.443 1.00 91.50 200 ARG A CA 1
ATOM 1512 C C . ARG A 1 200 ? 1.848 4.721 -12.130 1.00 91.50 200 ARG A C 1
ATOM 1514 O O . ARG A 1 200 ? 1.349 4.646 -11.007 1.00 91.50 200 ARG A O 1
ATOM 1521 N N . PRO A 1 201 ? 1.385 5.554 -13.075 1.00 91.31 201 PRO A N 1
ATOM 1522 C CA . PRO A 1 201 ? 0.160 6.335 -12.905 1.00 91.31 201 PRO A CA 1
ATOM 1523 C C . PRO A 1 201 ? -1.089 5.446 -13.022 1.00 91.31 201 PRO A C 1
ATOM 1525 O O . PRO A 1 201 ? -0.993 4.277 -13.407 1.00 91.31 201 PRO A O 1
ATOM 1528 N N . GLY A 1 202 ? -2.264 6.000 -12.713 1.00 89.56 202 GLY A N 1
ATOM 1529 C CA . GLY A 1 202 ? -3.546 5.321 -12.915 1.00 89.56 202 GLY A CA 1
ATOM 1530 C C . GLY A 1 202 ? -3.891 4.256 -11.877 1.00 89.56 202 GLY A C 1
ATOM 1531 O O . GLY A 1 202 ? -4.727 3.396 -12.158 1.00 89.56 202 GLY A O 1
ATOM 1532 N N . VAL A 1 203 ? -3.254 4.274 -10.701 1.00 94.00 203 VAL A N 1
ATOM 1533 C CA . VAL A 1 203 ? -3.660 3.430 -9.571 1.00 94.00 203 VAL A CA 1
ATOM 1534 C C . VAL A 1 203 ? -4.791 4.120 -8.828 1.00 94.00 203 VAL A C 1
ATOM 1536 O O . VAL A 1 203 ? -4.626 5.235 -8.353 1.00 94.00 203 VAL A O 1
ATOM 1539 N N . TRP A 1 204 ? -5.924 3.447 -8.685 1.00 95.12 204 TRP A N 1
ATOM 1540 C CA . TRP A 1 204 ? -7.097 4.010 -8.023 1.00 95.12 204 TRP A CA 1
ATOM 1541 C C . TRP A 1 204 ? -7.285 3.386 -6.656 1.00 95.12 204 TRP A C 1
ATOM 1543 O O . TRP A 1 204 ? -7.300 2.165 -6.548 1.00 95.12 204 TRP A O 1
ATOM 1553 N N . ASN A 1 205 ? -7.444 4.207 -5.625 1.00 94.62 205 ASN A N 1
ATOM 1554 C CA . ASN A 1 205 ? -7.789 3.772 -4.275 1.00 94.62 205 ASN A CA 1
ATOM 1555 C C . ASN A 1 205 ? -9.220 4.207 -3.959 1.00 94.62 205 ASN A C 1
ATOM 1557 O O . ASN A 1 205 ? -9.590 5.351 -4.234 1.00 94.62 205 ASN A O 1
ATOM 1561 N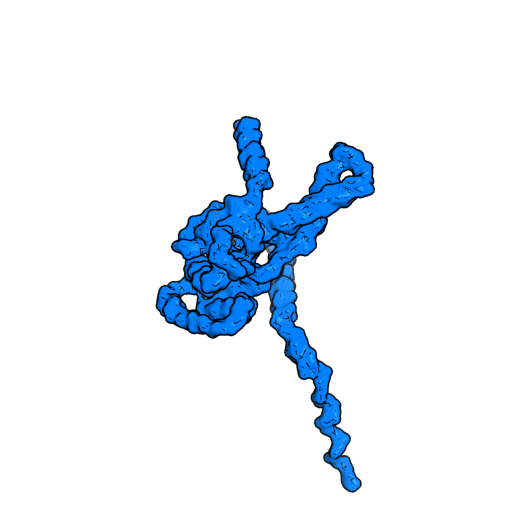 N . PHE A 1 206 ? -9.999 3.299 -3.377 1.00 93.06 206 PHE A N 1
ATOM 1562 C CA . PHE A 1 206 ? -11.349 3.576 -2.914 1.00 93.06 206 PHE A CA 1
ATOM 1563 C C . PHE A 1 206 ? -11.369 3.611 -1.395 1.00 93.06 206 PHE A C 1
ATOM 1565 O O . PHE A 1 206 ? -11.002 2.647 -0.720 1.00 93.06 206 PHE A O 1
ATOM 1572 N N . SER A 1 207 ? -11.847 4.721 -0.853 1.00 89.06 207 SER A N 1
ATOM 1573 C CA . SER A 1 207 ? -11.999 4.900 0.585 1.00 89.06 207 SER A CA 1
ATOM 1574 C C . SER A 1 207 ? -13.411 5.360 0.906 1.00 89.06 207 SER A C 1
ATOM 1576 O O . SER A 1 207 ? -14.056 6.024 0.098 1.00 89.06 207 SER A O 1
ATOM 1578 N N . GLU A 1 208 ? -13.916 4.993 2.082 1.00 81.19 208 GLU A N 1
ATOM 1579 C CA . GLU A 1 208 ? -15.190 5.531 2.557 1.00 81.19 208 GLU A CA 1
ATOM 1580 C C . GLU A 1 208 ? -15.098 7.057 2.549 1.00 81.19 208 GLU A C 1
ATOM 1582 O O . GLU A 1 208 ? -14.149 7.636 3.093 1.00 81.19 208 GLU A O 1
ATOM 1587 N N . ARG A 1 209 ? -16.067 7.717 1.909 1.00 71.00 209 ARG A N 1
ATOM 1588 C CA . ARG A 1 209 ? -16.098 9.175 1.856 1.00 71.00 209 ARG A CA 1
ATOM 1589 C C . ARG A 1 209 ? -16.175 9.674 3.296 1.00 71.00 209 ARG A C 1
ATOM 1591 O O . ARG A 1 209 ? -17.163 9.422 3.981 1.00 71.00 209 ARG A O 1
ATOM 1598 N N . LEU A 1 210 ? -15.120 10.349 3.769 1.00 55.69 210 LEU A N 1
ATOM 1599 C CA . LEU A 1 210 ? -15.017 10.856 5.142 1.00 55.69 210 LEU A CA 1
ATOM 1600 C C . LEU A 1 210 ? -16.088 11.927 5.408 1.00 55.69 210 LEU A C 1
ATOM 1602 O O . LEU A 1 210 ? -15.810 13.124 5.446 1.00 55.69 210 LEU A O 1
ATOM 1606 N N . VAL A 1 211 ? -17.325 11.515 5.668 1.00 52.38 211 VAL A N 1
ATOM 1607 C CA . VAL A 1 211 ? -18.360 12.380 6.237 1.00 52.38 211 VAL A CA 1
ATOM 1608 C C . VAL A 1 211 ? -18.142 12.432 7.748 1.00 52.38 211 VAL A C 1
ATOM 1610 O O . VAL A 1 211 ? -18.961 11.920 8.492 1.00 52.38 211 VAL A O 1
ATOM 1613 N N . ALA A 1 212 ? -17.006 12.971 8.211 1.00 53.66 212 ALA A N 1
ATOM 1614 C CA . ALA A 1 212 ? -16.666 13.291 9.615 1.00 53.66 212 ALA A CA 1
ATOM 1615 C C . ALA A 1 212 ? -16.937 12.225 10.721 1.00 53.66 212 ALA A C 1
ATOM 1617 O O . ALA A 1 212 ? -16.677 12.491 11.894 1.00 53.66 212 ALA A O 1
ATOM 1618 N N . ARG A 1 213 ? -17.432 11.026 10.393 1.00 43.94 213 ARG A N 1
ATOM 1619 C CA . ARG A 1 213 ? -17.968 10.035 11.340 1.00 43.94 213 ARG A CA 1
ATOM 1620 C C . ARG A 1 213 ? -16.922 9.027 11.808 1.00 43.94 213 ARG A C 1
ATOM 1622 O O . ARG A 1 213 ? -17.036 8.534 12.924 1.00 43.94 213 ARG A O 1
ATOM 1629 N N . ASP A 1 214 ? -15.855 8.819 11.036 1.00 53.22 214 ASP A N 1
ATOM 1630 C CA . ASP A 1 214 ? -14.908 7.712 11.243 1.00 53.22 214 ASP A CA 1
ATOM 1631 C C . ASP A 1 214 ? -13.489 8.115 11.665 1.00 53.22 214 ASP A C 1
ATOM 1633 O O . ASP A 1 214 ? -12.550 7.318 11.605 1.00 53.22 214 ASP A O 1
ATOM 1637 N N . TRP A 1 215 ? -13.320 9.325 12.205 1.00 54.25 215 TRP A N 1
ATOM 1638 C CA . TRP A 1 215 ? -12.073 9.711 12.883 1.00 54.25 215 TRP A CA 1
ATOM 1639 C C . TRP A 1 215 ? -11.681 8.697 13.976 1.00 54.25 215 TRP A C 1
ATOM 1641 O O . TRP A 1 215 ? -10.516 8.321 14.112 1.00 54.25 215 TRP A O 1
ATOM 1651 N N . TRP A 1 216 ? -12.672 8.172 14.703 1.00 55.69 216 TRP A N 1
ATOM 1652 C CA . TRP A 1 216 ? -12.470 7.178 15.756 1.00 55.69 216 TRP A CA 1
ATOM 1653 C C . TRP A 1 216 ? -12.027 5.808 15.234 1.00 55.69 216 TRP A C 1
ATOM 1655 O O . TRP A 1 216 ? -11.204 5.152 15.878 1.00 55.69 216 TRP A O 1
ATOM 1665 N N . SER A 1 217 ? -12.523 5.371 14.073 1.00 57.06 217 SER A N 1
ATOM 1666 C CA . SER A 1 217 ? -12.169 4.061 13.514 1.00 57.06 217 SER A CA 1
ATOM 1667 C C . SER A 1 217 ? -10.744 4.073 12.938 1.00 57.06 217 SER A C 1
ATOM 1669 O O . SER A 1 217 ? -9.973 3.133 13.174 1.00 57.06 217 SER A O 1
ATOM 1671 N N . GLN A 1 218 ? -10.332 5.183 12.312 1.00 57.50 218 GLN A N 1
ATOM 1672 C CA . GLN A 1 218 ? -8.950 5.400 11.863 1.00 57.50 218 GLN A CA 1
ATOM 1673 C C . GLN A 1 218 ? -7.963 5.491 13.037 1.00 57.50 218 GLN A C 1
ATOM 1675 O O . GLN A 1 218 ? -6.871 4.908 12.986 1.00 57.50 218 GLN A O 1
ATOM 1680 N N . LEU A 1 219 ? -8.355 6.134 14.144 1.00 59.94 219 LEU A N 1
ATOM 1681 C CA . LEU A 1 219 ? -7.560 6.133 15.378 1.00 59.94 219 LEU A CA 1
ATOM 1682 C C . LEU A 1 219 ? -7.370 4.730 15.963 1.00 59.94 219 LEU A C 1
ATOM 1684 O O . LEU A 1 219 ? -6.315 4.425 16.530 1.00 59.94 219 LEU A O 1
ATOM 1688 N N . ASN A 1 220 ? -8.376 3.867 15.825 1.00 63.69 220 ASN A N 1
ATOM 1689 C CA . ASN A 1 220 ? -8.329 2.515 16.369 1.00 63.69 220 ASN A CA 1
ATOM 1690 C C . ASN A 1 220 ? -7.346 1.618 15.601 1.00 63.69 220 ASN A C 1
ATOM 1692 O O . ASN A 1 220 ? -6.616 0.831 16.204 1.00 63.69 220 ASN A O 1
ATOM 1696 N N . ARG A 1 221 ? -7.248 1.790 14.276 1.00 60.00 221 ARG A N 1
ATOM 1697 C CA . ARG A 1 221 ? -6.333 1.010 13.421 1.00 60.00 221 ARG A CA 1
ATOM 1698 C C . ARG A 1 221 ? -4.859 1.399 13.573 1.00 60.00 221 ARG A C 1
ATOM 1700 O O . ARG A 1 221 ? -3.984 0.566 13.355 1.00 60.00 221 ARG A O 1
ATOM 1707 N N . THR A 1 222 ? -4.558 2.626 13.993 1.00 62.34 222 THR A N 1
ATOM 1708 C CA . THR A 1 222 ? -3.173 3.119 14.144 1.00 62.34 222 THR A CA 1
ATOM 1709 C C . THR A 1 222 ? -2.528 2.763 15.492 1.00 62.34 222 THR A C 1
ATOM 1711 O O . THR A 1 222 ? -1.395 3.166 15.769 1.00 62.34 222 THR A O 1
ATOM 1714 N N . GLY A 1 223 ? -3.225 2.008 16.353 1.00 66.25 223 GLY A N 1
ATOM 1715 C CA . GLY A 1 223 ? -2.785 1.714 17.723 1.00 66.25 223 GLY A CA 1
ATOM 1716 C C . GLY A 1 223 ? -2.819 2.937 18.647 1.00 66.25 223 GLY A C 1
ATOM 1717 O O . GLY A 1 223 ? -2.384 2.857 19.800 1.00 66.25 223 GLY A O 1
ATOM 1718 N N . LEU A 1 224 ? -3.346 4.065 18.156 1.00 73.94 224 LEU A N 1
ATOM 1719 C CA . LEU A 1 224 ? -3.446 5.310 18.902 1.00 73.94 224 LEU A CA 1
ATOM 1720 C C . LEU A 1 224 ? -4.496 5.201 20.007 1.00 73.94 224 LEU A C 1
ATOM 1722 O O . LEU A 1 224 ? -4.309 5.785 21.068 1.00 73.94 224 LEU A O 1
ATOM 1726 N N . THR A 1 225 ? -5.526 4.369 19.832 1.00 78.12 225 THR A N 1
ATOM 1727 C CA . THR A 1 225 ? -6.483 4.056 20.904 1.00 78.12 225 THR A CA 1
ATOM 1728 C C . THR A 1 225 ? -5.826 3.392 22.099 1.00 78.12 225 THR A C 1
ATOM 1730 O O . THR A 1 225 ? -6.121 3.777 23.223 1.00 78.12 225 THR A O 1
ATOM 1733 N N . ARG A 1 226 ? -4.867 2.479 21.903 1.00 82.38 226 ARG A N 1
ATOM 1734 C CA . ARG A 1 226 ? -4.127 1.874 23.022 1.00 82.38 226 ARG A CA 1
ATOM 1735 C C . ARG A 1 226 ? -3.325 2.927 23.792 1.00 82.38 226 ARG A C 1
ATOM 1737 O O . ARG A 1 226 ? -3.355 2.943 25.021 1.00 82.38 226 ARG A O 1
ATOM 1744 N N . LEU A 1 227 ? -2.665 3.837 23.079 1.00 80.75 227 LEU A N 1
ATOM 1745 C CA . LEU A 1 227 ? -1.968 4.985 23.673 1.00 80.75 227 LEU A CA 1
ATOM 1746 C C . LEU A 1 227 ? -2.931 5.932 24.402 1.00 80.75 227 LEU A C 1
ATOM 1748 O O . LEU A 1 227 ? -2.629 6.357 25.514 1.00 80.75 227 LEU A O 1
ATOM 1752 N N . LEU A 1 228 ? -4.102 6.207 23.825 1.00 81.94 228 LEU A N 1
ATOM 1753 C CA . LEU A 1 228 ? -5.132 7.054 24.424 1.00 81.94 228 LEU A CA 1
ATOM 1754 C C . LEU A 1 228 ? -5.719 6.410 25.688 1.00 81.94 228 LEU A C 1
ATOM 1756 O O . LEU A 1 228 ? -5.848 7.072 26.712 1.00 81.94 228 LEU A O 1
ATOM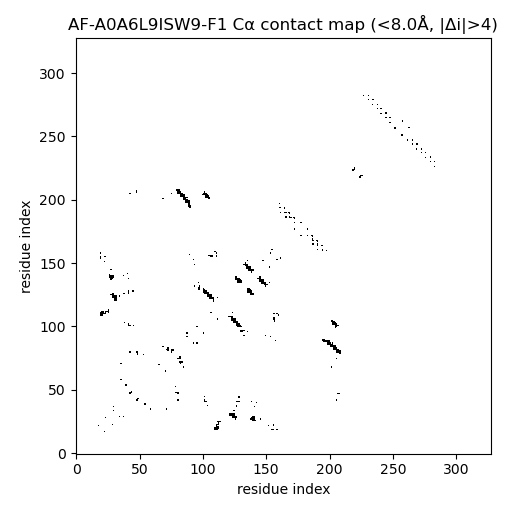 1760 N N . THR A 1 229 ? -6.000 5.104 25.659 1.00 87.19 229 THR A N 1
ATOM 1761 C CA . THR A 1 229 ? -6.456 4.364 26.845 1.00 87.19 229 THR A CA 1
ATOM 1762 C C . THR A 1 229 ? -5.391 4.357 27.934 1.00 87.19 229 THR A C 1
ATOM 1764 O O . THR A 1 229 ? -5.716 4.606 29.090 1.00 87.19 229 THR A O 1
ATOM 1767 N N . LEU A 1 230 ? -4.114 4.164 27.583 1.00 86.69 230 LEU A N 1
ATOM 1768 C CA . LEU A 1 230 ? -3.013 4.239 28.542 1.00 86.69 230 LEU A CA 1
ATOM 1769 C C . LEU A 1 230 ? -2.909 5.641 29.156 1.00 86.69 230 LEU A C 1
ATOM 1771 O O . LEU A 1 230 ? -2.767 5.761 30.369 1.00 86.69 230 LEU A O 1
ATOM 1775 N N . TYR A 1 231 ? -3.037 6.691 28.343 1.00 84.44 231 TYR A N 1
ATOM 1776 C CA . TYR A 1 231 ? -3.053 8.078 28.806 1.00 84.44 231 TYR A CA 1
ATOM 1777 C C . TYR A 1 231 ? -4.189 8.332 29.805 1.00 84.44 231 TYR A C 1
ATOM 1779 O O . TYR A 1 231 ? -3.945 8.854 30.894 1.00 84.44 231 TYR A O 1
ATOM 1787 N N . VAL A 1 232 ? -5.416 7.908 29.479 1.00 90.69 232 VAL A N 1
ATOM 1788 C CA . VAL A 1 232 ? -6.582 8.043 30.367 1.00 90.69 232 VAL A CA 1
ATOM 1789 C C . VAL A 1 232 ? -6.360 7.285 31.676 1.00 90.69 232 VAL A C 1
ATOM 1791 O O . VAL A 1 232 ? -6.570 7.852 32.746 1.00 90.69 232 VAL A O 1
ATOM 1794 N N . VAL A 1 233 ? -5.872 6.043 31.617 1.00 91.19 233 VAL A N 1
ATOM 1795 C CA . VAL A 1 233 ? -5.594 5.227 32.811 1.00 91.19 233 VAL A CA 1
ATOM 1796 C C . VAL A 1 233 ? -4.541 5.887 33.704 1.00 91.19 233 VAL A C 1
ATOM 1798 O O . VAL A 1 233 ? -4.764 6.033 34.906 1.00 91.19 233 VAL A O 1
ATOM 1801 N N . VAL A 1 234 ? -3.423 6.345 33.132 1.00 87.62 234 VAL A N 1
ATOM 1802 C CA . VAL A 1 234 ? -2.358 7.039 33.879 1.00 87.62 234 VAL A CA 1
ATOM 1803 C C . VAL A 1 234 ? -2.890 8.328 34.513 1.00 87.62 234 VAL A C 1
ATOM 1805 O O . VAL A 1 234 ? -2.571 8.631 35.666 1.00 87.62 234 VAL A O 1
ATOM 1808 N N . ARG A 1 235 ? -3.751 9.066 33.802 1.00 87.69 235 ARG A N 1
ATOM 1809 C CA . ARG A 1 235 ? -4.355 10.304 34.304 1.00 87.69 235 ARG A CA 1
ATOM 1810 C C . ARG A 1 235 ? -5.313 10.050 35.465 1.00 87.69 235 ARG A C 1
ATOM 1812 O O . ARG A 1 235 ? -5.244 10.766 36.463 1.00 87.69 235 ARG A O 1
ATOM 1819 N N . VAL A 1 236 ? -6.157 9.025 35.368 1.00 92.88 236 VAL A N 1
ATOM 1820 C CA . VAL A 1 236 ? -7.061 8.617 36.454 1.00 92.88 236 VAL A CA 1
ATOM 1821 C C . VAL A 1 236 ? -6.263 8.181 37.682 1.00 92.88 236 VAL A C 1
ATOM 1823 O O . VAL A 1 236 ? -6.535 8.675 38.775 1.00 92.88 236 VAL A O 1
ATOM 1826 N N . LEU A 1 237 ? -5.229 7.346 37.515 1.00 88.69 237 LEU A N 1
ATOM 1827 C CA . LEU A 1 237 ? -4.348 6.948 38.621 1.00 88.69 237 LEU A CA 1
ATOM 1828 C C . LEU A 1 237 ? -3.726 8.165 39.312 1.00 88.69 237 LEU A C 1
ATOM 1830 O O . LEU A 1 237 ? -3.719 8.242 40.539 1.00 88.69 237 LEU A O 1
ATOM 1834 N N . SER A 1 238 ? -3.245 9.140 38.537 1.00 86.56 238 SER A N 1
ATOM 1835 C CA . SER A 1 238 ? -2.658 10.364 39.086 1.00 86.56 238 SER A CA 1
ATOM 1836 C C . SER A 1 238 ? -3.640 11.140 39.974 1.00 86.56 238 SER A C 1
ATOM 1838 O O . SER A 1 238 ? -3.249 11.598 41.051 1.00 86.56 238 SER A O 1
ATOM 1840 N N . TYR A 1 239 ? -4.914 11.241 39.576 1.00 88.25 239 TYR A N 1
ATOM 1841 C CA . TYR A 1 239 ? -5.947 11.873 40.403 1.00 88.25 239 TYR A CA 1
ATOM 1842 C C . TYR A 1 239 ? -6.260 11.066 41.662 1.00 88.25 239 TYR A C 1
ATOM 1844 O O . TYR A 1 239 ? -6.362 11.653 42.737 1.00 88.25 239 TYR A O 1
ATOM 1852 N N . VAL A 1 240 ? -6.354 9.738 41.561 1.00 90.81 240 VAL A N 1
ATOM 1853 C CA . VAL A 1 240 ? -6.585 8.869 42.727 1.00 90.81 240 VAL A CA 1
ATOM 1854 C C . VAL A 1 240 ? -5.479 9.052 43.767 1.00 90.81 240 VAL A C 1
ATOM 1856 O O . VAL A 1 240 ? -5.781 9.255 44.940 1.00 90.81 240 VAL A O 1
ATOM 1859 N N . PHE A 1 241 ? -4.209 9.078 43.348 1.00 86.19 241 PHE A N 1
ATOM 1860 C CA . PHE A 1 241 ? -3.089 9.346 44.257 1.00 86.19 241 PHE A CA 1
ATOM 1861 C C . PHE A 1 241 ? -3.163 10.741 44.885 1.00 86.19 241 PHE A C 1
ATOM 1863 O O . PHE A 1 241 ? -2.883 10.898 46.071 1.00 86.19 241 PHE A O 1
ATOM 1870 N N . PHE A 1 242 ? -3.574 11.756 44.124 1.00 86.38 242 PHE A N 1
ATOM 1871 C CA . PHE A 1 242 ? -3.747 13.105 44.659 1.00 86.38 242 PHE A CA 1
ATOM 1872 C C . PHE A 1 242 ? -4.831 13.167 45.746 1.00 86.38 242 PHE A C 1
ATOM 1874 O O . PHE A 1 242 ? -4.590 13.713 46.823 1.00 86.38 242 PHE A O 1
ATOM 1881 N N . PHE A 1 243 ? -5.996 12.563 45.502 1.00 90.88 243 PHE A N 1
ATOM 1882 C CA . PHE A 1 243 ? -7.073 12.509 46.493 1.00 90.88 243 PHE A CA 1
ATOM 1883 C C . PHE A 1 243 ? -6.713 11.644 47.702 1.00 90.88 243 PHE A C 1
ATOM 1885 O O . PHE A 1 243 ? -7.031 12.022 48.827 1.00 90.88 243 PHE A O 1
ATOM 1892 N N . ALA A 1 244 ? -5.996 10.536 47.499 1.00 87.75 244 ALA A N 1
ATOM 1893 C CA . ALA A 1 244 ? -5.495 9.707 48.590 1.00 87.75 244 ALA A CA 1
ATOM 1894 C C . ALA A 1 244 ? -4.521 10.482 49.494 1.00 87.75 244 ALA A C 1
ATOM 1896 O O . ALA A 1 244 ? -4.641 10.408 50.715 1.00 87.75 244 ALA A O 1
ATOM 1897 N N . ALA A 1 245 ? -3.616 11.288 48.920 1.00 83.94 245 ALA A N 1
ATOM 1898 C CA . ALA A 1 245 ? -2.741 12.167 49.699 1.00 83.94 245 ALA A CA 1
ATOM 1899 C C . ALA A 1 245 ? -3.539 13.192 50.517 1.00 83.94 245 ALA A C 1
ATOM 1901 O O . ALA A 1 245 ? -3.238 13.419 51.688 1.00 83.94 245 ALA A O 1
ATOM 1902 N N . LEU A 1 246 ? -4.564 13.798 49.908 1.00 88.00 246 LEU A N 1
ATOM 1903 C CA . LEU A 1 246 ? -5.401 14.796 50.572 1.00 88.00 246 LEU A CA 1
ATOM 1904 C C . LEU A 1 246 ? -6.204 14.182 51.728 1.00 88.00 246 LEU A C 1
ATOM 1906 O O . LEU A 1 246 ? -6.261 14.760 52.812 1.00 88.00 246 LEU A O 1
ATOM 1910 N N . ALA A 1 247 ? -6.767 12.990 51.524 1.00 88.50 247 ALA A N 1
ATOM 1911 C CA . ALA A 1 247 ? -7.470 12.242 52.562 1.00 88.50 247 ALA A CA 1
ATOM 1912 C C . ALA A 1 247 ? -6.535 11.885 53.730 1.00 88.50 247 ALA A C 1
ATOM 1914 O O . ALA A 1 247 ? -6.884 12.098 54.895 1.00 88.50 247 ALA A O 1
ATOM 1915 N N . LEU A 1 248 ? -5.314 11.428 53.431 1.00 86.56 248 LEU A N 1
ATOM 1916 C CA . LEU A 1 248 ? -4.303 11.129 54.447 1.00 86.56 248 LEU A CA 1
ATOM 1917 C C . LEU A 1 248 ? -3.981 12.372 55.291 1.00 86.56 248 LEU A C 1
ATOM 1919 O O . LEU A 1 248 ? -3.984 12.309 56.520 1.00 86.56 248 LEU A O 1
ATOM 1923 N N . LEU A 1 249 ? -3.791 13.521 54.634 1.00 86.00 249 LEU A N 1
ATOM 1924 C CA . LEU A 1 249 ? -3.504 14.791 55.299 1.00 86.00 249 LEU A CA 1
ATOM 1925 C C . LEU A 1 249 ? -4.675 15.261 56.173 1.00 86.00 249 LEU A C 1
ATOM 1927 O O . LEU A 1 249 ? -4.463 15.726 57.292 1.00 86.00 249 LEU A O 1
ATOM 1931 N N . SER A 1 250 ? -5.910 15.084 55.694 1.00 88.00 250 SER A N 1
ATOM 1932 C CA . SER A 1 250 ? -7.109 15.409 56.474 1.00 88.00 250 SER A CA 1
ATOM 1933 C C . SER A 1 250 ? -7.231 14.547 57.733 1.00 88.00 250 SER A C 1
ATOM 1935 O O . SER A 1 250 ? -7.640 15.040 58.779 1.00 88.00 250 SER A O 1
ATOM 1937 N N . THR A 1 251 ? -6.791 13.288 57.667 1.00 86.25 251 THR A N 1
ATOM 1938 C CA . THR A 1 251 ? -6.833 12.367 58.809 1.00 86.25 251 THR A CA 1
ATOM 1939 C C . THR A 1 251 ? -5.855 12.810 59.898 1.00 86.25 251 THR A C 1
ATOM 1941 O O . THR A 1 251 ? -6.239 12.861 61.061 1.00 86.25 251 THR A O 1
ATOM 1944 N N . ILE A 1 252 ? -4.634 13.220 59.520 1.00 86.12 252 ILE A N 1
ATOM 1945 C CA . ILE A 1 252 ? -3.621 13.766 60.449 1.00 86.12 252 ILE A CA 1
ATOM 1946 C C . ILE A 1 252 ? -4.151 15.001 61.173 1.00 86.12 252 ILE A C 1
ATOM 1948 O O . ILE A 1 252 ? -3.975 15.139 62.383 1.00 86.12 252 ILE A O 1
ATOM 1952 N N . ALA A 1 253 ? -4.807 15.896 60.431 1.00 88.19 253 ALA A N 1
ATOM 1953 C CA . ALA A 1 253 ? -5.344 17.132 60.984 1.00 88.19 253 ALA A CA 1
ATOM 1954 C C . ALA A 1 253 ? -6.441 16.878 62.031 1.00 88.19 253 ALA A C 1
ATOM 1956 O O . ALA A 1 253 ? -6.555 17.639 62.988 1.00 88.19 253 ALA A O 1
ATOM 1957 N N . VAL A 1 254 ? -7.232 15.813 61.861 1.00 91.31 254 VAL A N 1
ATOM 1958 C CA . VAL A 1 254 ? -8.343 15.476 62.764 1.00 91.31 254 VAL A CA 1
ATOM 1959 C C . VAL A 1 254 ? -7.877 14.672 63.979 1.00 91.31 254 VAL A C 1
ATOM 1961 O O . VAL A 1 254 ? -8.364 14.913 65.081 1.00 91.31 254 VAL A O 1
ATOM 1964 N N . THR A 1 255 ? -6.954 13.721 63.814 1.00 88.31 255 THR A N 1
ATOM 1965 C CA . THR A 1 255 ? -6.527 12.848 64.922 1.00 88.31 255 THR A CA 1
ATOM 1966 C C . THR A 1 255 ? -5.441 13.466 65.797 1.00 88.31 255 THR A C 1
ATOM 1968 O O . THR A 1 255 ? -5.285 13.044 66.940 1.00 88.31 255 THR A O 1
ATOM 1971 N N . GLY A 1 256 ? -4.667 14.430 65.282 1.00 82.94 256 GLY A N 1
ATOM 1972 C CA . GLY A 1 256 ? -3.575 15.091 66.010 1.00 82.94 256 GLY A CA 1
ATOM 1973 C C . GLY A 1 256 ? -2.388 14.180 66.362 1.00 82.94 256 GLY A C 1
ATOM 1974 O O . GLY A 1 256 ? -1.386 14.651 66.896 1.00 82.94 256 GLY A O 1
ATOM 1975 N N . LEU A 1 257 ? -2.474 12.884 66.049 1.00 82.69 257 LEU A N 1
ATOM 1976 C CA . LEU A 1 257 ? -1.423 11.896 66.253 1.00 82.69 257 LEU A CA 1
ATOM 1977 C C . LEU A 1 257 ? -0.583 11.804 64.982 1.00 82.69 257 LEU A C 1
ATOM 1979 O O . LEU A 1 257 ? -1.020 11.285 63.954 1.00 82.69 257 LEU A O 1
ATOM 1983 N N . ILE A 1 258 ? 0.638 12.324 65.063 1.00 82.81 258 ILE A N 1
ATOM 1984 C CA . ILE A 1 258 ? 1.617 12.213 63.987 1.00 82.81 258 ILE A CA 1
ATOM 1985 C C . ILE A 1 258 ? 2.294 10.849 64.119 1.00 82.81 258 ILE A C 1
ATOM 1987 O O . ILE A 1 258 ? 3.224 10.677 64.903 1.00 82.81 258 ILE A O 1
ATOM 1991 N N . ASP A 1 259 ? 1.811 9.876 63.351 1.00 87.88 259 ASP A N 1
ATOM 1992 C CA . ASP A 1 259 ? 2.491 8.594 63.184 1.00 87.88 259 ASP A CA 1
ATOM 1993 C C . ASP A 1 259 ? 3.542 8.703 62.064 1.00 87.88 259 ASP A C 1
ATOM 1995 O O . ASP A 1 259 ? 3.256 9.145 60.944 1.00 87.88 259 ASP A O 1
ATOM 1999 N N . TRP A 1 260 ? 4.771 8.279 62.357 1.00 88.19 260 TRP A N 1
ATOM 2000 C CA . TRP A 1 260 ? 5.870 8.227 61.392 1.00 88.19 260 TRP A CA 1
ATOM 2001 C C . TRP A 1 260 ? 5.549 7.357 60.177 1.00 88.19 260 TRP A C 1
ATOM 2003 O O . TRP A 1 260 ? 5.971 7.690 59.065 1.00 88.19 260 TRP A O 1
ATOM 2013 N N . ALA A 1 261 ? 4.785 6.276 60.356 1.00 87.56 261 ALA A N 1
ATOM 2014 C CA . ALA A 1 261 ? 4.368 5.419 59.247 1.00 87.56 261 ALA A CA 1
ATOM 2015 C C . ALA A 1 261 ? 3.517 6.192 58.225 1.00 87.56 261 ALA A C 1
ATOM 2017 O O . ALA A 1 261 ? 3.661 6.014 57.013 1.00 87.56 261 ALA A O 1
ATOM 2018 N N . LEU A 1 262 ? 2.677 7.107 58.712 1.00 83.31 262 LEU A N 1
ATOM 2019 C CA . LEU A 1 262 ? 1.784 7.912 57.889 1.00 83.31 262 LEU A CA 1
ATOM 2020 C C . LEU A 1 262 ? 2.545 9.006 57.121 1.00 83.31 262 LEU A C 1
ATOM 2022 O O . LEU A 1 262 ? 2.248 9.264 55.953 1.00 83.31 262 LEU A O 1
ATOM 2026 N N . LEU A 1 263 ? 3.578 9.595 57.738 1.00 85.56 263 LEU A N 1
ATOM 2027 C CA . LEU A 1 263 ? 4.493 10.518 57.055 1.00 85.56 263 LEU A CA 1
ATOM 2028 C C . LEU A 1 263 ? 5.240 9.820 55.913 1.00 85.56 263 LEU A C 1
ATOM 2030 O O . LEU A 1 263 ? 5.277 10.340 54.796 1.00 85.56 263 LEU A O 1
ATOM 2034 N N . TRP A 1 264 ? 5.777 8.621 56.159 1.00 90.88 264 TRP A N 1
ATOM 2035 C CA . TRP A 1 264 ? 6.438 7.831 55.117 1.00 90.88 264 TRP A CA 1
ATOM 2036 C C . TRP A 1 264 ? 5.483 7.439 53.990 1.00 90.88 264 TRP A C 1
ATOM 2038 O O . TRP A 1 264 ? 5.861 7.543 52.822 1.00 90.88 264 TRP A O 1
ATOM 2048 N N . ALA A 1 265 ? 4.241 7.061 54.309 1.00 86.94 265 ALA A N 1
ATOM 2049 C CA . ALA A 1 265 ? 3.220 6.780 53.303 1.00 86.94 265 ALA A CA 1
ATOM 2050 C C . ALA A 1 265 ? 2.946 8.006 52.414 1.00 86.94 265 ALA A C 1
ATOM 2052 O O . ALA A 1 265 ? 2.913 7.877 51.190 1.00 86.94 265 ALA A O 1
ATOM 2053 N N . GLY A 1 266 ? 2.828 9.199 53.008 1.00 86.50 266 GLY A N 1
ATOM 2054 C CA . GLY A 1 266 ? 2.661 10.453 52.270 1.00 86.50 266 GLY A CA 1
ATOM 2055 C C . GLY A 1 266 ? 3.846 10.774 51.353 1.00 86.50 266 GLY A C 1
ATOM 2056 O O . GLY A 1 266 ? 3.644 11.100 50.181 1.00 86.50 266 GLY A O 1
ATOM 2057 N N . VAL A 1 267 ? 5.079 10.623 51.852 1.00 90.38 267 VAL A N 1
ATOM 2058 C CA . VAL A 1 267 ? 6.309 10.831 51.065 1.00 90.38 267 VAL A CA 1
ATOM 2059 C C . VAL A 1 267 ? 6.391 9.848 49.899 1.00 90.38 267 VAL A C 1
ATOM 2061 O O . VAL A 1 267 ? 6.668 10.262 48.773 1.00 90.38 267 VAL A O 1
ATOM 2064 N N . LEU A 1 268 ? 6.111 8.563 50.136 1.00 89.94 268 LEU A N 1
ATOM 2065 C CA . LEU A 1 268 ? 6.156 7.536 49.097 1.00 89.94 268 LEU A CA 1
ATOM 2066 C C . LEU A 1 268 ? 5.113 7.805 48.004 1.00 89.94 268 LEU A C 1
ATOM 2068 O O . LEU A 1 268 ? 5.417 7.669 46.819 1.00 89.94 268 LEU A O 1
ATOM 2072 N N . LEU A 1 269 ? 3.917 8.265 48.388 1.00 86.69 269 LEU A N 1
ATOM 2073 C CA . LEU A 1 269 ? 2.868 8.671 47.450 1.00 86.69 269 LEU A CA 1
ATOM 2074 C C . LEU A 1 269 ? 3.308 9.851 46.572 1.00 86.69 269 LEU A C 1
ATOM 2076 O O . LEU A 1 269 ? 3.063 9.868 45.364 1.00 86.69 269 LEU A O 1
ATOM 2080 N N . TRP A 1 270 ? 3.979 10.834 47.178 1.00 86.81 270 TRP A N 1
ATOM 2081 C CA . TRP A 1 270 ? 4.513 11.998 46.472 1.00 86.81 270 TRP A CA 1
ATOM 2082 C C . TRP A 1 270 ? 5.637 11.607 45.512 1.00 86.81 270 TRP A C 1
ATOM 2084 O O . TRP A 1 270 ? 5.660 12.055 44.364 1.00 86.81 270 TRP A O 1
ATOM 2094 N N . LEU A 1 271 ? 6.525 10.711 45.947 1.00 91.19 271 LEU A N 1
ATOM 2095 C CA . LEU A 1 271 ? 7.609 10.186 45.124 1.00 91.19 271 LEU A CA 1
ATOM 2096 C C . LEU A 1 271 ? 7.067 9.406 43.919 1.00 91.19 271 LEU A C 1
ATOM 2098 O O . LEU A 1 271 ? 7.585 9.561 42.816 1.00 91.19 271 LEU A O 1
ATOM 2102 N N . LEU A 1 272 ? 5.986 8.636 44.096 1.00 88.81 272 LEU A N 1
ATOM 2103 C CA . LEU A 1 272 ? 5.331 7.888 43.017 1.00 88.81 272 LEU A CA 1
ATOM 2104 C C . LEU A 1 272 ? 4.685 8.802 41.961 1.00 88.81 272 LEU A C 1
ATOM 2106 O O . LEU A 1 272 ? 4.504 8.401 40.811 1.00 88.81 272 LEU A O 1
ATOM 2110 N N . ARG A 1 273 ? 4.376 10.056 42.311 1.00 85.44 273 ARG A N 1
ATOM 2111 C CA . ARG A 1 273 ? 3.819 11.035 41.369 1.00 85.44 273 ARG A CA 1
ATOM 2112 C C . ARG A 1 273 ? 4.845 11.492 40.327 1.00 85.44 273 ARG A C 1
ATOM 2114 O O . ARG A 1 273 ? 4.467 11.716 39.177 1.00 85.44 273 ARG A O 1
ATOM 2121 N N . LEU A 1 274 ? 6.126 11.591 40.690 1.00 89.50 274 LEU A N 1
ATOM 2122 C CA . LEU A 1 274 ? 7.202 12.008 39.779 1.00 89.50 274 LEU A CA 1
ATOM 2123 C C . LEU A 1 274 ? 7.307 11.128 38.516 1.00 89.50 274 LEU A C 1
ATOM 2125 O O . LEU A 1 274 ? 7.199 11.681 37.415 1.00 89.50 274 LEU A O 1
ATOM 2129 N N . PRO A 1 275 ? 7.437 9.787 38.603 1.00 89.19 275 PRO A N 1
ATOM 2130 C CA . PRO A 1 275 ? 7.505 8.944 37.414 1.00 89.19 275 PRO A CA 1
ATOM 2131 C C . PRO A 1 275 ? 6.215 8.997 36.585 1.00 89.19 275 PRO A C 1
ATOM 2133 O O . PRO A 1 275 ? 6.296 8.973 35.358 1.00 89.19 275 PRO A O 1
ATOM 2136 N N . LEU A 1 276 ? 5.037 9.157 37.211 1.00 84.81 276 LEU A N 1
ATOM 2137 C CA . LEU A 1 276 ? 3.777 9.338 36.477 1.00 84.81 276 LEU A CA 1
ATOM 2138 C C . LEU A 1 276 ? 3.779 10.628 35.645 1.00 84.81 276 LEU A C 1
ATOM 2140 O O . LEU A 1 276 ? 3.365 10.609 34.487 1.00 84.81 276 LEU A O 1
ATOM 2144 N N . THR A 1 277 ? 4.268 11.741 36.201 1.00 86.94 277 THR A N 1
ATOM 2145 C CA . THR A 1 277 ? 4.339 13.013 35.460 1.00 86.94 277 THR A CA 1
ATOM 2146 C C . THR A 1 277 ? 5.334 12.965 34.301 1.00 86.94 277 THR A C 1
ATOM 2148 O O . THR A 1 277 ? 5.042 13.485 33.224 1.00 86.94 277 THR A O 1
ATOM 2151 N N . LEU A 1 278 ? 6.468 12.277 34.476 1.00 90.06 278 LEU A N 1
ATOM 2152 C CA . LEU A 1 278 ? 7.435 12.048 33.399 1.00 90.06 278 LEU A CA 1
ATOM 2153 C C . LEU A 1 278 ? 6.844 11.184 32.281 1.00 90.06 278 LEU A C 1
ATOM 2155 O O . LEU A 1 278 ? 7.003 11.513 31.105 1.00 90.06 278 LEU A O 1
ATOM 2159 N N . LEU A 1 279 ? 6.123 10.117 32.638 1.00 87.38 279 LEU A N 1
ATOM 2160 C CA . LEU A 1 279 ? 5.446 9.259 31.668 1.00 87.38 279 LEU A CA 1
ATOM 2161 C C . LEU A 1 279 ? 4.389 10.041 30.872 1.00 87.38 279 LEU A C 1
ATOM 2163 O O . LEU A 1 279 ? 4.306 9.894 29.654 1.00 87.38 279 LEU A O 1
ATOM 2167 N N . MET A 1 280 ? 3.638 10.919 31.542 1.00 85.94 280 MET A N 1
ATOM 2168 C CA . MET A 1 280 ? 2.642 11.795 30.920 1.00 85.94 280 MET A CA 1
ATOM 2169 C C . MET A 1 280 ? 3.279 12.722 29.872 1.00 85.94 280 MET A C 1
ATOM 2171 O O . MET A 1 280 ? 2.856 12.730 28.716 1.00 85.94 280 MET A O 1
ATOM 2175 N N . ALA A 1 281 ? 4.348 13.432 30.249 1.00 88.44 281 ALA A N 1
ATOM 2176 C CA . ALA A 1 281 ? 5.070 14.333 29.350 1.00 88.44 281 ALA A CA 1
ATOM 2177 C C . ALA A 1 281 ? 5.696 13.587 28.158 1.00 88.44 281 ALA A C 1
ATOM 2179 O O . ALA A 1 281 ? 5.773 14.112 27.046 1.00 88.44 281 ALA A O 1
ATOM 2180 N N . TRP A 1 282 ? 6.138 12.345 28.370 1.00 89.88 282 TRP A N 1
ATOM 2181 C CA . TRP A 1 282 ? 6.665 11.506 27.299 1.00 89.88 282 TRP A CA 1
ATOM 2182 C C . TRP A 1 282 ? 5.574 11.113 26.294 1.00 89.88 282 TRP A C 1
ATOM 2184 O O . TRP A 1 282 ? 5.787 11.244 25.088 1.00 89.88 282 TRP A O 1
ATOM 2194 N N . ILE A 1 283 ? 4.391 10.705 26.767 1.00 82.31 283 ILE A N 1
ATOM 2195 C CA . ILE A 1 283 ? 3.245 10.388 25.899 1.00 82.31 283 ILE A CA 1
ATOM 2196 C C . ILE A 1 283 ? 2.807 11.626 25.106 1.00 82.31 283 ILE A C 1
ATOM 2198 O O . ILE A 1 283 ? 2.610 11.525 23.896 1.00 82.31 283 ILE A O 1
ATOM 2202 N N . GLU A 1 284 ? 2.717 12.797 25.743 1.00 86.06 284 GLU A N 1
ATOM 2203 C CA . GLU A 1 284 ? 2.350 14.055 25.073 1.00 86.06 284 GLU A CA 1
ATOM 2204 C C . GLU A 1 284 ? 3.315 14.405 23.932 1.00 86.06 284 GLU A C 1
ATOM 2206 O O . GLU A 1 284 ? 2.875 14.747 22.832 1.00 86.06 284 GLU A O 1
ATOM 2211 N N . ARG A 1 285 ? 4.627 14.228 24.140 1.00 87.25 285 ARG A N 1
ATOM 2212 C CA . ARG A 1 285 ? 5.634 14.423 23.081 1.00 87.25 285 ARG A CA 1
ATOM 2213 C C . ARG A 1 285 ? 5.422 13.473 21.906 1.00 87.25 285 ARG A C 1
ATOM 2215 O O . ARG A 1 285 ? 5.487 13.903 20.756 1.00 87.25 285 ARG A O 1
ATOM 2222 N N . TRP A 1 286 ? 5.144 12.199 22.174 1.00 83.50 286 TRP A N 1
ATOM 2223 C CA . TRP A 1 286 ? 4.868 11.215 21.124 1.00 83.50 286 TRP A CA 1
ATOM 2224 C C . TRP A 1 286 ? 3.599 11.528 20.334 1.00 83.50 286 TRP A C 1
ATOM 2226 O O . TRP A 1 286 ? 3.591 11.378 19.110 1.00 83.50 286 TRP A O 1
ATOM 2236 N N . VAL A 1 287 ? 2.542 11.971 21.018 1.00 79.81 287 VAL A N 1
ATOM 2237 C CA . VAL A 1 287 ? 1.287 12.380 20.377 1.00 79.81 287 VAL A CA 1
ATOM 2238 C C . VAL A 1 287 ? 1.510 13.614 19.507 1.00 79.81 287 VAL A C 1
ATOM 2240 O O . VAL A 1 287 ? 1.065 13.614 18.365 1.00 79.81 287 VAL A O 1
ATOM 2243 N N . ALA A 1 288 ? 2.256 14.617 19.980 1.00 81.00 288 ALA A N 1
ATOM 2244 C CA . ALA A 1 288 ? 2.577 15.807 19.191 1.00 81.00 288 ALA A CA 1
ATOM 2245 C C . ALA A 1 288 ? 3.403 15.473 17.934 1.00 81.00 288 ALA A C 1
ATOM 2247 O O . ALA A 1 288 ? 3.090 15.947 16.843 1.00 81.00 288 ALA A O 1
ATOM 2248 N N . LEU A 1 289 ? 4.414 14.605 18.065 1.00 80.19 289 LEU A N 1
ATOM 2249 C CA . LEU A 1 289 ? 5.257 14.161 16.948 1.00 80.19 289 LEU A CA 1
ATOM 2250 C C . LEU A 1 289 ? 4.459 13.401 15.883 1.00 80.19 289 LEU A C 1
ATOM 2252 O O . LEU A 1 289 ? 4.566 13.704 14.696 1.00 80.19 289 LEU A O 1
ATOM 2256 N N . LYS A 1 290 ? 3.643 12.422 16.290 1.00 74.44 290 LYS A N 1
ATOM 2257 C CA . LYS A 1 290 ? 2.839 11.639 15.340 1.00 74.44 290 LYS A CA 1
ATOM 2258 C C . LYS A 1 290 ? 1.674 12.447 14.776 1.00 74.44 290 LYS A C 1
ATOM 2260 O O . LYS A 1 290 ? 1.443 12.406 13.574 1.00 74.44 290 LYS A O 1
ATOM 2265 N N . GLY A 1 291 ? 0.971 13.194 15.623 1.00 72.56 291 GLY A N 1
ATOM 2266 C CA . GLY A 1 291 ? -0.163 14.024 15.221 1.00 72.56 291 GLY A CA 1
ATOM 2267 C C . GLY A 1 291 ? 0.240 15.112 14.230 1.00 72.56 291 GLY A C 1
ATOM 2268 O O . GLY A 1 291 ? -0.444 15.301 13.230 1.00 72.56 291 GLY A O 1
ATOM 2269 N N . GLY A 1 292 ? 1.389 15.761 14.448 1.00 74.12 292 GLY A N 1
ATOM 2270 C CA . GLY A 1 292 ? 1.904 16.787 13.540 1.00 74.12 292 GLY A CA 1
ATOM 2271 C C . GLY A 1 292 ? 2.246 16.254 12.148 1.00 74.12 292 GLY A C 1
ATOM 2272 O O . GLY A 1 292 ? 1.954 16.921 11.160 1.00 74.12 292 GLY A O 1
ATOM 2273 N N . LEU A 1 293 ? 2.810 15.044 12.052 1.00 72.50 293 LEU A N 1
ATOM 2274 C CA . LEU A 1 293 ? 3.108 14.406 10.763 1.00 72.50 293 LEU A CA 1
ATOM 2275 C C . LEU A 1 293 ? 1.828 14.080 9.985 1.00 72.50 293 LEU A C 1
ATOM 2277 O O . LEU A 1 293 ? 1.714 14.469 8.828 1.00 72.50 293 LEU A O 1
ATOM 2281 N N . TYR A 1 294 ? 0.835 13.470 10.640 1.00 67.94 294 TYR A N 1
ATOM 2282 C CA . TYR A 1 294 ? -0.455 13.173 10.004 1.00 67.94 294 TYR A CA 1
ATOM 2283 C C . TYR A 1 294 ? -1.185 14.437 9.547 1.00 67.94 294 TYR A C 1
ATOM 2285 O O . TYR A 1 294 ? -1.712 14.481 8.440 1.00 67.94 294 TYR A O 1
ATOM 2293 N N . PHE A 1 295 ? -1.191 15.481 10.379 1.00 72.25 295 PHE A N 1
ATOM 2294 C CA . PHE A 1 295 ? -1.842 16.741 10.033 1.00 72.25 295 PHE A CA 1
ATOM 2295 C C . PHE A 1 295 ? -1.141 17.442 8.866 1.00 72.25 295 PHE A C 1
ATOM 2297 O O . PHE A 1 295 ? -1.796 18.029 8.010 1.00 72.25 295 PHE A O 1
ATOM 2304 N N . LYS A 1 296 ? 0.192 17.347 8.795 1.00 74.75 296 LYS A N 1
ATOM 2305 C CA . LYS A 1 296 ? 0.970 17.910 7.692 1.00 74.75 296 LYS A CA 1
ATOM 2306 C C . LYS A 1 296 ? 0.727 17.159 6.386 1.00 74.75 296 LYS A C 1
ATOM 2308 O O . LYS A 1 296 ? 0.523 17.815 5.372 1.00 74.75 296 LYS A O 1
ATOM 2313 N N . ASP A 1 297 ? 0.683 15.830 6.414 1.00 69.62 297 ASP A N 1
ATOM 2314 C CA . ASP A 1 297 ? 0.361 15.026 5.229 1.00 69.62 297 ASP A CA 1
ATOM 2315 C C . ASP A 1 297 ? -1.057 15.333 4.731 1.00 69.62 297 ASP A C 1
ATOM 2317 O O . ASP A 1 297 ? -1.275 15.499 3.531 1.00 69.62 297 ASP A O 1
ATOM 2321 N N . GLN A 1 298 ? -2.012 15.509 5.648 1.00 68.44 298 GLN A N 1
ATOM 2322 C CA . GLN A 1 298 ? -3.393 15.840 5.300 1.00 68.44 298 GLN A CA 1
ATOM 2323 C C . GLN A 1 298 ? -3.533 17.269 4.751 1.00 68.44 298 GLN A C 1
ATOM 2325 O O . GLN A 1 298 ? -4.224 17.477 3.755 1.00 68.44 298 GLN A O 1
ATOM 2330 N N . LEU A 1 299 ? -2.836 18.246 5.342 1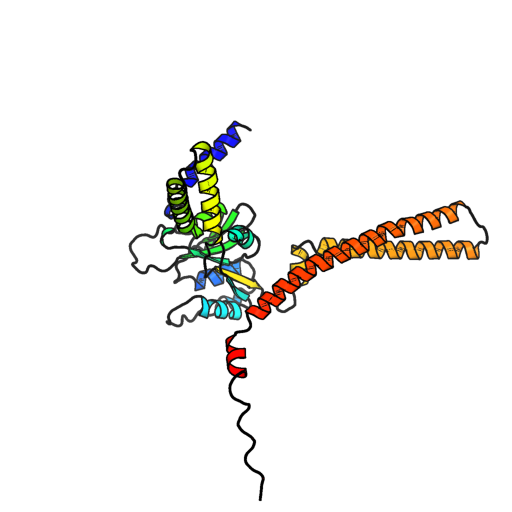.00 75.75 299 LEU A N 1
ATOM 2331 C CA . LEU A 1 299 ? -2.808 19.620 4.837 1.00 75.75 299 LEU A CA 1
ATOM 2332 C C . LEU A 1 299 ? -2.101 19.730 3.488 1.00 75.75 299 LEU A C 1
ATOM 2334 O O . LEU A 1 299 ? -2.566 20.472 2.632 1.00 75.75 299 LEU A O 1
ATOM 2338 N N . LEU A 1 300 ? -1.001 19.004 3.280 1.00 77.56 300 LEU A N 1
ATOM 2339 C CA . LEU A 1 300 ? -0.298 19.002 1.997 1.00 77.56 300 LEU A CA 1
ATOM 2340 C C . LEU A 1 300 ? -1.144 18.337 0.914 1.00 77.56 300 LEU A C 1
ATOM 2342 O O . LEU A 1 300 ? -1.259 18.883 -0.178 1.00 77.56 300 LEU A O 1
ATOM 2346 N N . THR A 1 301 ? -1.799 17.222 1.230 1.00 66.62 301 THR A N 1
ATOM 2347 C CA . THR A 1 301 ? -2.690 16.534 0.285 1.00 66.62 301 THR A CA 1
ATOM 2348 C C . THR A 1 301 ? -3.908 17.394 -0.060 1.00 66.62 301 THR A C 1
ATOM 2350 O O . THR A 1 301 ? -4.281 17.478 -1.229 1.00 66.62 301 THR A O 1
ATOM 2353 N N . GLY A 1 302 ? -4.483 18.090 0.929 1.00 66.44 302 GLY A N 1
ATOM 2354 C CA . GLY A 1 302 ? -5.591 19.027 0.721 1.00 66.44 302 GLY A CA 1
ATOM 2355 C C . GLY A 1 302 ? -5.184 20.302 -0.025 1.00 66.44 302 GLY A C 1
ATOM 2356 O O . GLY A 1 302 ? -5.948 20.799 -0.845 1.00 66.44 302 GLY A O 1
ATOM 2357 N N . ALA A 1 303 ? -3.970 20.810 0.204 1.00 69.44 303 ALA A N 1
ATOM 2358 C CA . ALA A 1 303 ? -3.450 21.980 -0.499 1.00 69.44 303 ALA A CA 1
ATOM 2359 C C . ALA A 1 303 ? -3.053 21.672 -1.952 1.00 69.44 303 ALA A C 1
ATOM 2361 O O . ALA A 1 303 ? -3.203 22.534 -2.812 1.00 69.44 303 ALA A O 1
ATOM 2362 N N . LEU A 1 304 ? -2.578 20.455 -2.239 1.00 60.75 304 LEU A N 1
ATOM 2363 C CA . LEU A 1 304 ? -2.208 20.012 -3.590 1.00 60.75 304 LEU A CA 1
ATOM 2364 C C . LEU A 1 304 ? -3.416 19.644 -4.467 1.00 60.75 304 LEU A C 1
ATOM 2366 O O . LEU A 1 304 ? -3.293 19.674 -5.686 1.00 60.75 304 LEU A O 1
ATOM 2370 N N . HIS A 1 305 ? -4.574 19.343 -3.870 1.00 54.47 305 HIS A N 1
ATOM 2371 C CA . HIS A 1 305 ? -5.831 19.114 -4.596 1.00 54.47 305 HIS A CA 1
ATOM 2372 C C . HIS A 1 305 ? -6.672 20.380 -4.798 1.00 54.47 305 HIS A C 1
ATOM 2374 O O . HIS A 1 305 ? -7.748 20.306 -5.390 1.00 54.47 305 HIS A O 1
ATOM 2380 N N . LEU A 1 306 ? -6.203 21.550 -4.350 1.00 48.34 306 LEU A N 1
ATOM 2381 C CA . LEU A 1 306 ? -6.785 22.805 -4.813 1.00 48.34 306 LEU A CA 1
ATOM 2382 C C . LEU A 1 306 ? -6.376 22.983 -6.282 1.00 48.34 306 LEU A C 1
ATOM 2384 O O . LEU A 1 306 ? -5.181 23.118 -6.554 1.00 48.34 306 LEU A O 1
ATOM 2388 N N . PRO A 1 307 ? -7.324 22.961 -7.237 1.00 50.97 307 PRO A N 1
ATOM 2389 C CA . PRO A 1 307 ? -7.004 23.111 -8.647 1.00 50.97 307 PRO A CA 1
ATOM 2390 C C . PRO A 1 307 ? -6.264 24.438 -8.836 1.00 50.97 307 PRO A C 1
ATOM 2392 O O . PRO A 1 307 ? -6.822 25.510 -8.592 1.00 50.97 307 PRO A O 1
ATOM 2395 N N . PHE A 1 308 ? -4.999 24.371 -9.263 1.00 52.12 308 PHE A N 1
ATOM 2396 C CA . PH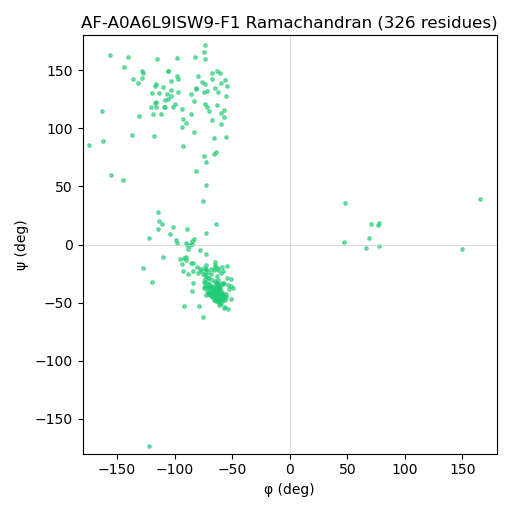E A 1 308 ? -4.164 25.545 -9.555 1.00 52.12 308 PHE A CA 1
ATOM 2397 C C . PHE A 1 308 ? -4.826 26.502 -10.570 1.00 52.12 308 PHE A C 1
ATOM 2399 O O . PHE A 1 308 ? -4.517 27.695 -10.592 1.00 52.12 308 PHE A O 1
ATOM 2406 N N . ASP A 1 309 ? -5.815 26.017 -11.325 1.00 51.53 309 ASP A N 1
ATOM 2407 C CA . ASP A 1 309 ? -6.620 26.798 -12.264 1.00 51.53 309 ASP A CA 1
ATOM 2408 C C . ASP A 1 309 ? -7.558 27.818 -11.594 1.00 51.53 309 ASP A C 1
ATOM 2410 O O . ASP A 1 309 ? -7.856 28.856 -12.189 1.00 51.53 309 ASP A O 1
ATOM 2414 N N . ALA A 1 310 ? -7.970 27.608 -10.337 1.00 50.25 310 ALA A N 1
ATOM 2415 C CA . ALA A 1 310 ? -8.802 28.577 -9.614 1.00 50.25 310 ALA A CA 1
ATOM 2416 C C . ALA A 1 310 ? -8.008 29.821 -9.169 1.00 50.25 310 ALA A C 1
ATOM 2418 O O . ALA A 1 310 ? -8.554 30.924 -9.110 1.00 50.25 310 ALA A O 1
ATOM 2419 N N . VAL A 1 311 ? -6.703 29.674 -8.910 1.00 49.34 311 VAL A N 1
ATOM 2420 C CA . VAL A 1 311 ? -5.827 30.794 -8.520 1.00 49.34 311 VAL A CA 1
ATOM 2421 C C . VAL A 1 311 ? -5.311 31.544 -9.754 1.00 49.34 311 VAL A C 1
ATOM 2423 O O . VAL A 1 311 ? -5.196 32.772 -9.722 1.00 49.34 311 VAL A O 1
ATOM 2426 N N . ALA A 1 312 ? -5.093 30.849 -10.877 1.00 56.94 312 ALA A N 1
ATOM 2427 C CA . ALA A 1 312 ? -4.719 31.486 -12.141 1.00 56.94 312 ALA A CA 1
ATOM 2428 C C . ALA A 1 312 ? -5.819 32.425 -12.684 1.00 56.94 312 ALA A C 1
ATOM 2430 O O . ALA A 1 312 ? -5.507 33.480 -13.240 1.00 56.94 312 ALA A O 1
ATOM 2431 N N . GLN A 1 313 ? -7.100 32.103 -12.461 1.00 52.44 313 GLN A N 1
ATOM 2432 C CA . GLN A 1 313 ? -8.224 32.922 -12.940 1.00 52.44 313 GLN A CA 1
ATOM 2433 C C . GLN A 1 313 ? -8.609 34.096 -12.022 1.00 52.44 313 GLN A C 1
ATOM 2435 O O . GLN A 1 313 ? -9.276 35.021 -12.479 1.00 52.44 313 GLN A O 1
ATOM 2440 N N . GLN A 1 314 ? -8.164 34.131 -10.759 1.00 54.19 314 GLN A N 1
ATOM 2441 C CA . GLN A 1 314 ? -8.416 35.273 -9.861 1.00 54.19 314 GLN A CA 1
ATOM 2442 C C . GLN A 1 314 ? -7.274 36.307 -9.822 1.00 54.19 314 GLN A C 1
ATOM 2444 O O . GLN A 1 314 ? -7.477 37.417 -9.331 1.00 54.19 314 GLN A O 1
ATOM 2449 N N . GLY A 1 315 ? -6.093 35.991 -10.368 1.00 55.16 315 GLY A N 1
ATOM 2450 C CA . GLY A 1 315 ? -4.900 36.845 -10.276 1.00 55.16 315 GLY A CA 1
ATOM 2451 C C . GLY A 1 315 ? -4.672 37.858 -11.408 1.00 55.16 315 GLY A C 1
ATOM 2452 O O . GLY A 1 315 ? -3.819 38.731 -11.262 1.00 55.16 315 GLY A O 1
ATOM 2453 N N . SER A 1 316 ? -5.396 37.792 -12.530 1.00 56.41 316 SER A N 1
ATOM 2454 C CA . SER A 1 316 ? -5.144 38.682 -13.676 1.00 56.41 316 SER A CA 1
ATOM 2455 C C . SER A 1 316 ? -6.440 39.219 -14.293 1.00 56.41 316 SER A C 1
ATOM 2457 O O . SER A 1 316 ? -7.040 38.592 -15.154 1.00 56.41 316 SER A O 1
ATOM 2459 N N . GLY A 1 317 ? -6.889 40.411 -13.873 1.00 54.66 317 GLY A N 1
ATOM 2460 C CA . GLY A 1 317 ? -7.796 41.187 -14.734 1.00 54.66 317 GLY A CA 1
ATOM 2461 C C . GLY A 1 317 ? -8.831 42.123 -14.118 1.00 54.66 317 GLY A C 1
ATOM 2462 O O . GLY A 1 317 ? -9.477 42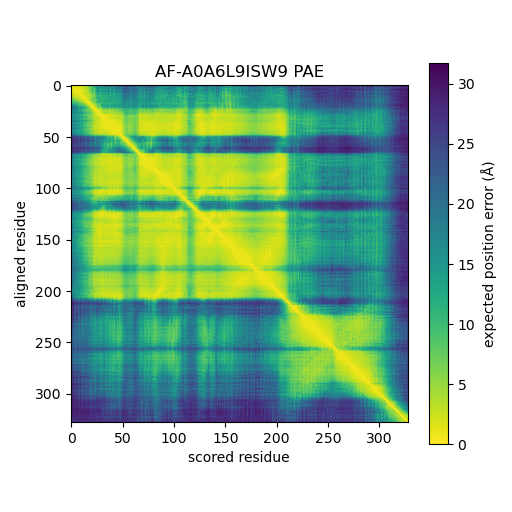.817 -14.896 1.00 54.66 317 GLY A O 1
ATOM 2463 N N . ASN A 1 318 ? -9.012 42.214 -12.792 1.00 51.69 318 ASN A N 1
ATOM 2464 C CA . ASN A 1 318 ? -10.098 43.051 -12.239 1.00 51.69 318 ASN A CA 1
ATOM 2465 C C . ASN A 1 318 ? -9.672 44.325 -11.484 1.00 51.69 318 ASN A C 1
ATOM 2467 O O . ASN A 1 318 ? -10.474 44.908 -10.762 1.00 51.69 318 ASN A O 1
ATOM 2471 N N . SER A 1 319 ? -8.434 44.799 -11.653 1.00 54.88 319 SER A N 1
ATOM 2472 C CA . SER A 1 319 ? -7.940 46.017 -10.983 1.00 54.88 319 SER A CA 1
ATOM 2473 C C . SER A 1 319 ? -7.847 47.270 -11.871 1.00 54.88 319 SER A C 1
ATOM 2475 O O . SER A 1 319 ? -7.330 48.282 -11.409 1.00 54.88 319 SER A O 1
ATOM 2477 N N . SER A 1 320 ? -8.367 47.271 -13.110 1.00 56.75 320 SER A N 1
ATOM 2478 C CA . SER A 1 320 ? -8.212 48.426 -14.026 1.00 56.75 320 SER A CA 1
ATOM 2479 C C . SER A 1 320 ? -9.492 49.083 -14.563 1.00 56.75 320 SER A C 1
ATOM 2481 O O . SER A 1 320 ? -9.394 50.019 -15.354 1.00 56.75 320 SER A O 1
ATOM 2483 N N . ARG A 1 321 ? -10.700 48.697 -14.126 1.00 56.41 321 ARG A N 1
ATOM 2484 C CA . ARG A 1 321 ? -11.943 49.380 -14.544 1.00 56.41 321 ARG A CA 1
ATOM 2485 C C . ARG A 1 321 ? -12.671 50.013 -13.368 1.00 56.41 321 ARG A C 1
ATOM 2487 O O . ARG A 1 321 ? -13.495 49.380 -12.725 1.00 56.41 321 ARG A O 1
ATOM 2494 N N . GLY A 1 322 ? -12.390 51.290 -13.123 1.00 52.62 322 GLY A N 1
ATOM 2495 C CA . GLY A 1 322 ? -13.197 52.080 -12.195 1.00 52.62 322 GLY A CA 1
ATOM 2496 C C . GLY A 1 322 ? -12.583 53.394 -11.730 1.00 52.62 322 GLY A C 1
ATOM 2497 O O . GLY A 1 322 ? -12.716 53.716 -10.559 1.00 52.62 322 GLY A O 1
ATOM 2498 N N . PHE A 1 323 ? -11.894 54.148 -12.594 1.00 55.59 323 PHE A N 1
ATOM 2499 C CA . PHE A 1 323 ? -11.427 55.497 -12.242 1.00 55.59 323 PHE A CA 1
ATOM 2500 C C . PHE A 1 323 ? -11.462 56.449 -13.444 1.00 55.59 323 PHE A C 1
ATOM 2502 O O . PHE A 1 323 ? -10.467 57.057 -13.819 1.00 55.59 323 PHE A O 1
ATOM 2509 N N . SER A 1 324 ? -12.624 56.580 -14.081 1.00 59.09 324 SER A N 1
ATOM 2510 C CA . SER A 1 324 ? -12.832 57.635 -15.076 1.00 59.09 324 SER A CA 1
ATOM 2511 C C . SER A 1 324 ? -14.307 57.998 -15.222 1.00 59.09 324 SER A C 1
ATOM 2513 O O . SER A 1 324 ? -14.856 57.852 -16.303 1.00 59.09 324 SER A O 1
ATOM 2515 N N . ASP A 1 325 ? -14.962 58.449 -14.149 1.00 61.09 325 ASP A N 1
ATOM 2516 C CA . ASP A 1 325 ? -16.038 59.429 -14.334 1.00 61.09 325 ASP A CA 1
ATOM 2517 C C . ASP A 1 325 ? -16.392 60.159 -13.032 1.00 61.09 325 ASP A C 1
ATOM 2519 O O . ASP A 1 325 ? -17.205 59.707 -12.226 1.00 61.09 325 ASP A O 1
ATOM 2523 N N . ARG A 1 326 ? -15.702 61.272 -12.779 1.00 56.50 326 ARG A N 1
ATOM 2524 C CA . ARG A 1 326 ? -16.184 62.377 -11.937 1.00 56.50 326 ARG A CA 1
ATOM 2525 C C . ARG A 1 326 ? -15.183 63.518 -12.013 1.00 56.50 326 ARG A C 1
ATOM 2527 O O . ARG A 1 326 ? -14.314 63.658 -11.153 1.00 56.50 326 ARG A O 1
ATOM 2534 N N . ARG A 1 327 ? -15.331 64.364 -13.027 1.00 57.28 327 ARG A N 1
ATOM 2535 C CA . ARG A 1 327 ? -15.040 65.793 -12.906 1.00 57.28 327 ARG A CA 1
ATOM 2536 C C . ARG A 1 327 ? -15.689 66.544 -14.070 1.00 57.28 327 ARG A C 1
ATOM 2538 O O . ARG A 1 327 ? -15.351 66.285 -15.212 1.00 57.28 327 ARG A O 1
ATOM 2545 N N . ARG A 1 328 ? -16.656 67.381 -13.678 1.00 53.47 328 ARG A N 1
ATOM 2546 C CA . ARG A 1 328 ? -16.906 68.770 -14.100 1.00 53.47 328 ARG A CA 1
ATOM 2547 C C . ARG A 1 328 ? -16.443 69.189 -15.487 1.00 53.47 328 ARG A C 1
ATOM 2549 O O . ARG A 1 328 ? -15.217 69.141 -15.712 1.00 53.47 328 ARG A O 1
#

Foldseek 3Di:
DVVVVVVVVVVVVVVVPDFLAVLDDQFQWAFPVCVLVLLLLLCVVLVLAPDPVLVPPPPPPPPPDDDCVPVVQVSCVSRQKGKDWDKAQLVCNLVCQQPQPQKKAWFQLSNHPDDPPDPPSTTIIWGFHHDDNFWTWTQTPVRDIDIDTVVSVSCRHCVVQLVVLLVVLLVVLVVVPDPPVCSVVSSVVSSVVSSRPDIHTDMMGIGRNPPVPCPVVVCVVVCVVVLVVVLVVLVVVLVVLVVVLVVLVVVCVVVVDDDPVSVVVSVVSVVVNVVSVVVNVVSVVVCCVVVVVVVVVVVVVVVVPPPPVVVVVVPDDDPPPDPPDDDD

pLDDT: mean 80.24, std 15.37, range [43.94, 97.06]

Sequence (328 aa):
MRAEIEAGLMVSEARHNLPPHDLLPPQVWWAARHLDKAAVLLMQRAGLVQDDRDADVPVQRRAEPNTPAVWLPELAAQLGVDAQEHTLAYPDARRFFQHAAPALLPIAAASIAAPAESPDESPGYLALLHSNRRRATLMGSDGATHQLPIDDLLRALFGAEVDAAATRAETAVAAMQVPGGRQRAVSRALQAEYLQTAARPGVWNFSERLVARDWWSQLNRTGLTRLLTLYVVVRVLSYVFFFAALALLSTIAVTGLIDWALLWAGVLLWLLRLPLTLLMAWIERWVALKGGLYFKDQLLTGALHLPFDAVAQQGSGNSSRGFSDRRR

Secondary structure (DSSP, 8-state):
-HHHHHHHHHHHHHHHTS-GGGSS-TTS-EEGGGHHHHHHHHHHHTTS---GGGGG-------S---HHHHHHHHHHHTTEEEEEEEEEHHHHHHHHHHS-SEEEEEPGGG----TT----PPEEEEEEEE-SSEEEEE-TTS-EEEEEHHHHHHHHHHHHHHHHHHHHHHHHHHTT--HHHHHHHHHHHHHHHHHT-EEEEEEEEEE---SS-HHHHHHHTTHHHHHHHHHHHHHHHHHHHHHHHHHHHHHHHH----HHHHHHHHHHHHHHHHHHHHHHHHHHHHHHHHHHHHHHHHHHHHHTS-HHHHHHHSSSSSSSS------

Radius of gyration: 30.29 Å; Cα contacts (8 Å, |Δi|>4): 322; chains: 1; bounding box: 67×98×98 Å